Protein AF-A0A357D1C3-F1 (afdb_monomer_lite)

Secondary structure (DSSP, 8-state):
--HHHHHHHHHHHHHHHHHH-S--------------GGGBSSPPP-BTTTBS-HHHHHT--BSSS---------TT---PPPS-SSSTTSTTSHHHHHHHGGGS--SEEE-TTT--EEESSEEEEEEEEEE-EEE-TTS-EEE-EEPPTT-EEEETTTTEEEE--TT-EESEEEEEEE---B-TTSPBP-HHHHHHHHHHHHHHH---STT-SS--HHHHHHHHHHHHHEEEEEEETTTTEEEEEE----TT-HHHHHHHSPSP------

Sequence (270 aa):
MTEEEYWETALEGLEIGLRDAVRIYVCYQNQYYVANKAAFNNRMAYGLGDGLNGWSLVTANTKDKEVRATQFSAQGALFMSAWDPIGTDGFNDTYSNNIAQPLFDRESFESPVSAMQTPNRTVARMDTLKAAVELDPEGNLVGKVPIPGQAVRYDSAKKAWVPMGAGQTSMVSCTYDLVLSNYHHGVPMEMADFLYAAAFLQEWVTQDGPDDPYYDEEYASNMSSDAGIYRAYIHDVKESSITSYFDYYFPASDERMVGAFPPLLSATAS

Structure (mmCIF, N/CA/C/O backbone):
data_AF-A0A357D1C3-F1
#
_entry.id   AF-A0A357D1C3-F1
#
loop_
_atom_site.group_PDB
_atom_site.id
_atom_site.type_symbol
_atom_site.label_atom_id
_atom_site.label_alt_id
_atom_site.label_comp_id
_atom_site.label_asym_id
_atom_site.label_entity_id
_atom_site.label_seq_id
_atom_site.pdbx_PDB_ins_code
_atom_site.Cartn_x
_atom_site.Cartn_y
_atom_site.Cartn_z
_atom_site.occupancy
_atom_site.B_iso_or_equiv
_atom_site.auth_seq_id
_atom_site.auth_comp_id
_atom_site.auth_asym_id
_atom_site.auth_atom_id
_atom_site.pdbx_PDB_model_num
ATOM 1 N N . MET A 1 1 ? 1.696 12.992 20.537 1.00 82.19 1 MET A N 1
ATOM 2 C CA . MET A 1 1 ? 2.710 12.822 19.487 1.00 82.19 1 MET A CA 1
ATOM 3 C C . MET A 1 1 ? 2.522 13.882 18.416 1.00 82.19 1 MET A C 1
ATOM 5 O O . MET A 1 1 ? 1.694 13.734 17.519 1.00 82.19 1 MET A O 1
ATOM 9 N N . THR A 1 2 ? 3.239 14.987 18.567 1.00 89.94 2 THR A N 1
ATOM 10 C CA . THR A 1 2 ?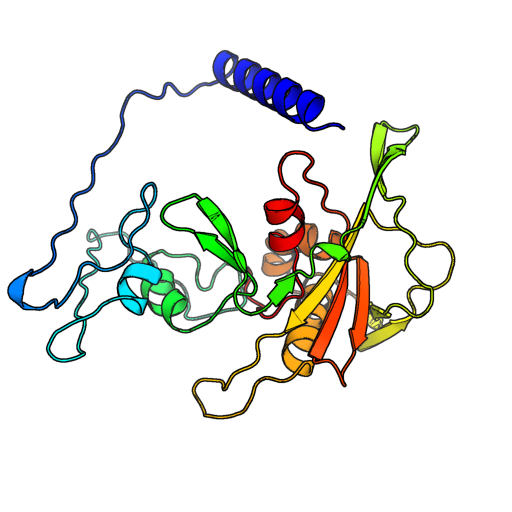 3.433 16.028 17.553 1.00 89.94 2 THR A CA 1
ATOM 11 C C . THR A 1 2 ? 4.554 15.626 16.587 1.00 89.94 2 THR A C 1
ATOM 13 O O . THR A 1 2 ? 5.222 14.611 16.789 1.00 89.94 2 THR A O 1
ATOM 16 N N . GLU A 1 3 ? 4.764 16.406 15.525 1.00 93.06 3 GLU A N 1
ATOM 17 C CA . GLU A 1 3 ? 5.905 16.213 14.620 1.00 93.06 3 GLU A CA 1
ATOM 18 C C . GLU A 1 3 ? 7.247 16.395 15.348 1.00 93.06 3 GLU A C 1
ATOM 20 O O . GLU A 1 3 ? 8.172 15.612 15.148 1.00 93.06 3 GLU A O 1
ATOM 25 N N . GLU A 1 4 ? 7.342 17.398 16.223 1.00 93.94 4 GLU A N 1
ATOM 26 C CA . GLU A 1 4 ? 8.539 17.660 17.028 1.00 93.94 4 GLU A CA 1
ATOM 27 C C . GLU A 1 4 ? 8.852 16.474 17.947 1.00 93.94 4 GLU A C 1
ATOM 29 O O . GLU A 1 4 ? 9.946 15.922 17.872 1.00 93.94 4 GLU A O 1
ATOM 34 N N . GLU A 1 5 ? 7.858 15.997 18.708 1.00 90.81 5 GLU A N 1
ATOM 35 C CA . GLU A 1 5 ? 7.995 14.815 19.573 1.00 90.81 5 GLU A CA 1
ATOM 36 C C . GLU A 1 5 ? 8.428 13.573 18.773 1.00 90.81 5 GLU A C 1
ATOM 38 O O . GLU A 1 5 ? 9.248 12.780 19.242 1.00 90.81 5 GLU A O 1
ATOM 43 N N . TYR A 1 6 ? 7.899 13.399 17.554 1.00 91.75 6 TYR A N 1
ATOM 44 C CA . TYR A 1 6 ? 8.293 12.309 16.659 1.00 91.75 6 TYR A CA 1
ATOM 45 C C . TYR A 1 6 ? 9.774 12.395 16.273 1.00 91.75 6 TYR A C 1
ATOM 47 O O . TYR A 1 6 ? 10.496 11.406 16.414 1.00 91.75 6 TYR A O 1
ATOM 55 N N . TRP A 1 7 ? 10.247 13.558 15.813 1.00 95.00 7 TRP A N 1
ATOM 56 C CA . TRP A 1 7 ? 11.642 13.716 15.397 1.00 95.00 7 TRP A CA 1
ATOM 57 C C . TRP A 1 7 ? 12.618 13.636 16.569 1.00 95.00 7 TRP A C 1
ATOM 59 O O . TRP A 1 7 ? 13.675 13.024 16.424 1.00 95.00 7 TRP A O 1
ATOM 69 N N . GLU A 1 8 ? 12.266 14.185 17.731 1.00 94.88 8 GLU A N 1
ATOM 70 C CA . GLU A 1 8 ? 13.070 14.054 18.949 1.00 94.88 8 GLU A CA 1
ATOM 71 C C . GLU A 1 8 ? 13.227 12.585 19.354 1.00 94.88 8 GLU A C 1
ATOM 73 O O . GLU A 1 8 ? 14.350 12.110 19.529 1.00 94.88 8 GLU A O 1
ATOM 78 N N . THR A 1 9 ? 12.120 11.837 19.394 1.00 92.19 9 THR A N 1
ATOM 79 C CA . THR A 1 9 ? 12.134 10.405 19.732 1.00 92.19 9 THR A CA 1
ATOM 80 C C . THR A 1 9 ? 12.920 9.593 18.697 1.00 92.19 9 THR A C 1
ATOM 82 O O . THR A 1 9 ? 13.685 8.694 19.049 1.00 92.19 9 THR A O 1
ATOM 85 N N . ALA A 1 10 ? 12.776 9.912 17.406 1.00 94.31 10 ALA A N 1
ATOM 86 C CA . ALA A 1 10 ? 13.518 9.245 16.338 1.00 94.31 10 ALA A CA 1
ATOM 87 C C . ALA A 1 10 ? 15.033 9.492 16.444 1.00 94.31 10 ALA A C 1
ATOM 89 O O . ALA A 1 10 ? 15.824 8.570 16.230 1.00 94.31 10 ALA A O 1
ATOM 90 N N . LEU A 1 11 ? 15.449 10.714 16.795 1.00 95.62 11 LEU A N 1
ATOM 91 C CA . LEU A 1 11 ? 16.857 11.059 17.000 1.00 95.62 11 LEU A CA 1
ATOM 92 C C . LEU A 1 11 ? 17.435 10.401 18.256 1.00 95.62 11 LEU A C 1
ATOM 94 O O . LEU A 1 11 ? 18.561 9.908 18.204 1.00 95.62 11 LEU A O 1
ATOM 98 N N . GLU A 1 12 ? 16.673 10.334 19.348 1.00 95.88 12 GLU A N 1
ATOM 99 C CA . GLU A 1 12 ? 17.070 9.597 20.552 1.00 95.88 12 GLU A CA 1
ATOM 100 C C . GLU A 1 12 ? 17.251 8.103 20.246 1.00 95.88 12 GLU A C 1
ATOM 102 O O . GLU A 1 12 ? 18.285 7.514 20.570 1.00 95.88 12 GLU A O 1
ATOM 107 N N . GLY A 1 13 ? 16.292 7.498 19.538 1.00 94.38 13 GLY A N 1
ATOM 108 C CA . GLY A 1 13 ? 16.385 6.109 19.092 1.00 94.38 13 GLY A CA 1
ATOM 109 C C . GLY A 1 13 ? 17.601 5.860 18.195 1.00 94.38 13 GLY A C 1
ATOM 110 O O . GLY A 1 13 ? 18.307 4.863 18.367 1.00 94.38 13 GLY A O 1
ATOM 111 N N . LEU A 1 14 ? 17.895 6.786 17.276 1.00 93.38 14 LEU A N 1
ATOM 112 C CA . LEU A 1 14 ? 19.098 6.734 16.447 1.00 93.38 14 LEU A CA 1
ATOM 113 C C . LEU A 1 14 ? 20.376 6.829 17.291 1.00 93.38 14 LEU A C 1
ATOM 115 O O . LEU A 1 14 ? 21.315 6.072 17.051 1.00 93.38 14 LEU A O 1
ATOM 119 N N . GLU A 1 15 ? 20.431 7.726 18.276 1.00 93.56 15 GLU A N 1
ATOM 120 C CA . GLU A 1 15 ? 21.584 7.864 19.168 1.00 93.56 15 GLU A CA 1
ATOM 121 C C . GLU A 1 15 ? 21.841 6.577 19.958 1.00 93.56 15 GLU A C 1
ATOM 123 O O . GLU A 1 15 ? 22.976 6.092 19.980 1.00 93.56 15 GLU A O 1
ATOM 128 N N . ILE A 1 16 ? 20.799 6.002 20.568 1.00 94.62 16 ILE A N 1
ATOM 129 C CA . ILE A 1 16 ? 20.887 4.726 21.290 1.00 94.62 16 ILE A CA 1
ATOM 130 C C . ILE A 1 16 ? 21.375 3.631 20.339 1.00 94.62 16 ILE A C 1
ATOM 132 O O . ILE A 1 16 ? 22.351 2.942 20.634 1.00 94.62 16 ILE A O 1
ATOM 136 N N . GLY A 1 17 ? 20.761 3.532 19.156 1.00 91.81 17 GLY A N 1
ATOM 137 C CA . GLY A 1 17 ? 21.139 2.563 18.134 1.00 91.81 17 GLY A CA 1
ATOM 138 C C . GLY A 1 17 ? 22.602 2.687 17.709 1.00 91.81 17 GLY A C 1
ATOM 139 O O . GLY A 1 17 ? 23.270 1.671 17.554 1.00 91.81 17 GLY A O 1
ATOM 140 N N . LEU A 1 18 ? 23.131 3.906 17.564 1.00 89.88 18 LEU A N 1
ATOM 141 C CA . LEU A 1 18 ? 24.538 4.146 17.226 1.00 89.88 18 LEU A CA 1
ATOM 142 C C . LEU A 1 18 ? 25.499 3.816 18.375 1.00 89.88 18 LEU A C 1
ATOM 144 O O . LEU A 1 18 ? 26.610 3.358 18.112 1.00 89.88 18 LEU A O 1
ATOM 148 N N . ARG A 1 19 ? 25.100 4.042 19.632 1.00 90.81 19 ARG A N 1
ATOM 149 C CA . ARG A 1 19 ? 25.915 3.712 20.816 1.00 90.81 19 ARG A CA 1
ATOM 150 C C . ARG A 1 19 ? 26.008 2.207 21.056 1.00 90.81 19 ARG A C 1
ATOM 152 O O . ARG A 1 19 ? 27.080 1.727 21.420 1.00 90.81 19 ARG A O 1
ATOM 159 N N . ASP A 1 20 ? 24.922 1.487 20.795 1.00 92.81 20 ASP A N 1
ATOM 160 C CA . ASP A 1 20 ? 24.834 0.037 20.990 1.00 92.81 20 ASP A CA 1
ATOM 161 C C . ASP A 1 20 ? 25.179 -0.761 19.719 1.00 92.81 20 ASP A C 1
ATOM 163 O O . ASP A 1 20 ? 25.253 -1.995 19.744 1.00 92.81 20 ASP A O 1
ATOM 167 N N . ALA A 1 21 ? 25.409 -0.086 18.588 1.00 88.19 21 ALA A N 1
ATOM 168 C CA . ALA A 1 21 ? 25.683 -0.740 17.318 1.00 88.19 21 ALA A CA 1
ATOM 169 C C . ALA A 1 21 ? 26.951 -1.605 17.381 1.00 88.19 21 ALA A C 1
ATOM 171 O O . ALA A 1 21 ? 28.074 -1.124 17.514 1.00 88.19 21 ALA A O 1
ATOM 172 N N . VAL A 1 22 ? 26.786 -2.900 17.104 1.00 87.62 22 VAL A N 1
ATOM 173 C CA . VAL A 1 22 ? 27.903 -3.818 16.803 1.00 87.62 22 VAL A CA 1
ATOM 174 C C . VAL A 1 22 ? 28.417 -3.669 15.360 1.00 87.62 22 VAL A C 1
ATOM 176 O O . VAL A 1 22 ? 29.277 -4.431 14.918 1.00 87.62 22 VAL A O 1
ATOM 179 N N . ARG A 1 23 ? 27.864 -2.716 14.593 1.00 81.94 23 ARG A N 1
ATOM 180 C CA . ARG A 1 23 ? 28.171 -2.445 13.180 1.00 81.94 23 ARG A CA 1
ATOM 181 C C . ARG A 1 23 ? 28.671 -1.009 13.024 1.00 81.94 23 ARG A C 1
ATOM 183 O O . ARG A 1 23 ? 28.035 -0.081 13.502 1.00 81.94 23 ARG A O 1
ATOM 190 N N . ILE A 1 24 ? 29.769 -0.829 12.293 1.00 78.38 24 ILE A N 1
ATOM 191 C CA . ILE A 1 24 ? 30.273 0.488 11.880 1.00 78.38 24 ILE A CA 1
ATOM 192 C C . ILE A 1 24 ? 30.009 0.631 10.378 1.00 78.38 24 ILE A C 1
ATOM 194 O O . ILE A 1 24 ? 30.428 -0.221 9.592 1.00 78.38 24 ILE A O 1
ATOM 198 N N . TYR A 1 25 ? 29.327 1.699 9.967 1.00 80.19 25 TYR A N 1
ATOM 199 C CA . TYR A 1 25 ? 29.094 2.007 8.554 1.00 80.19 25 TYR A CA 1
ATOM 200 C C . TYR A 1 25 ? 30.381 2.568 7.924 1.00 80.19 25 TYR A C 1
ATOM 202 O O . TYR A 1 25 ? 30.691 3.746 8.079 1.00 80.19 25 TYR A O 1
ATOM 210 N N . VAL A 1 26 ? 31.168 1.713 7.257 1.00 85.75 26 VAL A N 1
ATOM 211 C CA . VAL A 1 26 ? 32.509 2.064 6.729 1.00 85.75 26 VAL A CA 1
ATOM 212 C C . VAL A 1 26 ? 32.586 2.202 5.209 1.00 85.75 26 VAL A C 1
ATOM 214 O O . VAL A 1 26 ? 33.597 2.669 4.687 1.00 85.75 26 VAL A O 1
ATOM 217 N N . CYS A 1 27 ? 31.555 1.784 4.478 1.00 82.00 27 CYS A N 1
ATOM 218 C CA . CYS A 1 27 ? 31.544 1.838 3.023 1.00 82.00 27 CYS A CA 1
ATOM 219 C C . CYS A 1 27 ? 30.201 2.332 2.489 1.00 82.00 27 CYS A C 1
ATOM 221 O O . CYS A 1 27 ? 29.150 2.118 3.086 1.00 82.00 27 CYS A O 1
ATOM 223 N N . TYR A 1 28 ? 30.267 2.982 1.332 1.00 80.38 28 TYR A N 1
ATOM 224 C CA . TYR A 1 28 ? 29.130 3.233 0.463 1.00 80.38 28 TYR A CA 1
ATOM 225 C C . TYR A 1 28 ? 29.461 2.615 -0.897 1.00 80.38 28 TYR A C 1
ATOM 227 O O . TYR A 1 28 ? 30.628 2.578 -1.301 1.00 80.38 28 TYR A O 1
ATOM 235 N N . GLN A 1 29 ? 28.456 2.089 -1.588 1.00 76.38 29 GLN A N 1
ATOM 236 C CA . GLN A 1 29 ? 28.637 1.490 -2.904 1.00 76.38 29 GLN A CA 1
ATOM 237 C C . GLN A 1 29 ? 28.103 2.437 -3.972 1.00 76.38 29 GLN A C 1
ATOM 239 O O . GLN A 1 29 ? 26.936 2.809 -3.951 1.00 76.38 29 GLN A O 1
ATOM 244 N N . ASN A 1 30 ? 28.947 2.769 -4.949 1.00 79.00 30 ASN A N 1
ATOM 245 C CA . ASN A 1 30 ? 28.489 3.365 -6.198 1.00 79.00 30 ASN A CA 1
ATOM 246 C C . ASN A 1 30 ? 28.203 2.244 -7.197 1.00 79.00 30 ASN A C 1
ATOM 248 O O . ASN A 1 30 ? 29.089 1.446 -7.510 1.00 79.00 30 ASN A O 1
ATOM 252 N N . GLN A 1 31 ? 26.979 2.194 -7.712 1.00 76.81 31 GLN A N 1
ATOM 253 C CA . GLN A 1 31 ? 26.604 1.308 -8.809 1.00 76.81 31 GLN A CA 1
ATOM 254 C C . GLN A 1 31 ? 26.503 2.109 -10.107 1.00 76.81 31 GLN A C 1
ATOM 256 O O . GLN A 1 31 ? 25.979 3.223 -10.127 1.00 76.81 31 GLN A O 1
ATOM 261 N N . TYR A 1 32 ? 27.011 1.539 -11.199 1.00 80.94 32 TYR A N 1
ATOM 262 C CA . TYR A 1 32 ? 26.903 2.132 -12.527 1.00 80.94 32 TYR A CA 1
ATOM 263 C C . TYR A 1 32 ? 25.966 1.298 -13.385 1.00 80.94 32 TYR A C 1
ATOM 265 O O . TYR A 1 32 ? 26.174 0.099 -13.567 1.00 80.94 32 TYR A O 1
ATOM 273 N N . TYR A 1 33 ? 24.976 1.967 -13.961 1.00 83.50 33 TYR A N 1
ATOM 274 C CA . TYR A 1 33 ? 24.055 1.388 -14.925 1.00 83.50 33 TYR A CA 1
ATOM 275 C C . TYR A 1 33 ? 24.360 1.951 -16.312 1.00 83.50 33 TYR A C 1
ATOM 277 O O . TYR A 1 33 ? 24.623 3.147 -16.465 1.00 83.50 33 TYR A O 1
ATOM 285 N N . VAL A 1 34 ? 24.345 1.093 -17.332 1.00 87.31 34 VAL A N 1
ATOM 286 C CA . VAL A 1 34 ? 24.676 1.476 -18.710 1.00 87.31 34 VAL A CA 1
ATOM 287 C C . VAL A 1 34 ? 23.434 1.362 -19.583 1.00 87.31 34 VAL A C 1
ATOM 289 O O . VAL A 1 34 ? 22.774 0.329 -19.601 1.00 87.31 34 VAL A O 1
ATOM 292 N N . ALA A 1 35 ? 23.149 2.416 -20.349 1.00 88.50 35 ALA A N 1
ATOM 293 C CA . ALA A 1 35 ? 22.104 2.428 -21.366 1.00 88.50 35 ALA A CA 1
ATOM 294 C C . ALA A 1 35 ? 22.672 2.919 -22.705 1.00 88.50 35 ALA A C 1
ATOM 296 O O . ALA A 1 35 ? 23.484 3.849 -22.755 1.00 88.50 35 ALA A O 1
ATOM 297 N N . ASN A 1 36 ? 22.230 2.318 -23.812 1.00 91.38 36 ASN A N 1
ATOM 298 C CA . ASN A 1 36 ? 22.622 2.759 -25.147 1.00 91.38 36 ASN A CA 1
ATOM 299 C C . ASN A 1 36 ? 21.879 4.051 -25.514 1.00 91.38 36 ASN A C 1
ATOM 301 O O . ASN A 1 36 ? 20.742 4.002 -25.974 1.00 91.38 36 ASN A O 1
ATOM 305 N N . LYS A 1 37 ? 22.538 5.210 -25.383 1.00 90.75 37 LYS A N 1
ATOM 306 C CA . LYS A 1 37 ? 21.951 6.521 -25.724 1.00 90.75 37 LYS A CA 1
ATOM 307 C C . LYS A 1 37 ? 21.348 6.570 -27.136 1.00 90.75 37 LYS A C 1
ATOM 309 O O . LYS A 1 37 ? 20.388 7.300 -27.353 1.00 90.75 37 LYS A O 1
ATOM 314 N N . ALA A 1 38 ? 21.876 5.809 -28.099 1.00 94.38 38 ALA A N 1
ATOM 315 C CA . ALA A 1 38 ? 21.345 5.802 -29.459 1.00 94.38 38 ALA A CA 1
ATOM 316 C C . ALA A 1 38 ? 19.948 5.163 -29.564 1.00 94.38 38 ALA A C 1
ATOM 318 O O . ALA A 1 38 ? 19.236 5.487 -30.514 1.00 94.38 38 ALA A O 1
ATOM 319 N N . ALA A 1 39 ? 19.554 4.315 -28.608 1.00 93.50 39 ALA A N 1
ATOM 320 C CA . ALA A 1 39 ? 18.259 3.633 -28.577 1.00 93.50 39 ALA A CA 1
ATOM 321 C C . ALA A 1 39 ? 17.133 4.474 -27.946 1.00 93.50 39 ALA A C 1
ATOM 323 O O . ALA A 1 39 ? 15.963 4.184 -28.175 1.00 93.50 39 ALA A O 1
ATOM 324 N N . PHE A 1 40 ? 17.458 5.529 -27.192 1.00 94.75 40 PHE A N 1
ATOM 325 C CA . PHE A 1 40 ? 16.484 6.315 -26.428 1.00 94.75 40 PHE A CA 1
ATOM 326 C C . PHE A 1 40 ? 16.217 7.689 -27.050 1.00 94.75 40 PHE A C 1
ATOM 328 O O . PHE A 1 40 ? 17.117 8.321 -27.610 1.00 94.75 40 PHE A O 1
ATOM 335 N N . ASN A 1 41 ? 14.977 8.164 -26.921 1.00 95.00 41 ASN A N 1
ATOM 336 C CA . ASN A 1 41 ? 14.610 9.552 -27.211 1.00 95.00 41 ASN A CA 1
ATOM 337 C C . ASN A 1 41 ? 14.963 10.469 -26.033 1.00 95.00 41 ASN A C 1
ATOM 339 O O . ASN A 1 41 ? 15.535 11.535 -26.233 1.00 95.00 41 ASN A O 1
ATOM 343 N N . ASN A 1 42 ? 14.660 10.019 -24.810 1.00 90.94 42 ASN A N 1
ATOM 344 C CA . ASN A 1 42 ? 14.882 10.730 -23.550 1.00 90.94 42 ASN A CA 1
ATOM 345 C C . ASN A 1 42 ? 15.387 9.761 -22.469 1.00 90.94 42 ASN A C 1
ATOM 347 O O . ASN A 1 42 ? 15.312 8.543 -22.631 1.00 90.94 42 ASN A O 1
ATOM 351 N N . ARG A 1 43 ? 15.899 10.296 -21.355 1.00 87.94 43 ARG A N 1
ATOM 352 C CA . ARG A 1 43 ? 16.269 9.479 -20.190 1.00 87.94 43 ARG A CA 1
ATOM 353 C C . ARG A 1 43 ? 15.001 8.919 -19.521 1.00 87.94 43 ARG A C 1
ATOM 355 O O . ARG A 1 43 ? 14.013 9.636 -19.415 1.00 87.94 43 ARG A O 1
ATOM 362 N N . MET A 1 44 ? 15.060 7.665 -19.073 1.00 89.19 44 MET A N 1
ATOM 363 C CA . MET A 1 44 ? 14.039 7.037 -18.221 1.00 89.19 44 MET A CA 1
ATOM 364 C C . MET A 1 44 ? 14.111 7.548 -16.775 1.00 89.19 44 MET A C 1
ATOM 366 O O . MET A 1 44 ? 15.149 8.066 -16.351 1.00 89.19 44 MET A O 1
ATOM 370 N N . ALA A 1 45 ? 13.031 7.386 -16.015 1.00 88.69 45 ALA A N 1
ATOM 371 C CA . ALA A 1 45 ? 13.050 7.571 -14.569 1.00 88.69 45 ALA A CA 1
ATOM 372 C C . ALA A 1 45 ? 13.933 6.504 -13.902 1.00 88.69 45 ALA A C 1
ATOM 374 O O . ALA A 1 45 ? 14.052 5.379 -14.383 1.00 88.69 45 ALA A O 1
ATOM 375 N N . TYR A 1 46 ? 14.583 6.867 -12.808 1.00 86.75 46 TYR A N 1
ATOM 376 C CA . TYR A 1 46 ? 15.388 5.979 -11.974 1.00 86.75 46 TYR A CA 1
ATOM 377 C C . TYR A 1 46 ? 15.402 6.577 -10.577 1.00 86.75 46 TYR A C 1
ATOM 379 O O . TYR A 1 46 ? 15.264 7.801 -10.441 1.00 86.75 46 TYR A O 1
ATOM 387 N N . GLY A 1 47 ? 15.542 5.739 -9.560 1.00 84.75 47 GLY A N 1
ATOM 388 C CA . GLY A 1 47 ? 15.591 6.243 -8.208 1.00 84.75 47 GLY A CA 1
ATOM 389 C C . GLY A 1 47 ? 16.992 6.624 -7.759 1.00 84.75 47 GLY A C 1
ATOM 390 O O . GLY A 1 47 ? 18.003 6.099 -8.237 1.00 84.75 47 GLY A O 1
ATOM 391 N N . LEU A 1 48 ? 17.057 7.627 -6.884 1.00 82.25 48 LEU A N 1
ATOM 392 C CA . LEU A 1 48 ? 18.331 8.166 -6.401 1.00 82.25 48 LEU A CA 1
ATOM 393 C C . LEU A 1 48 ? 19.012 7.237 -5.387 1.00 82.25 48 LEU A C 1
ATOM 395 O O . LEU A 1 48 ? 20.238 7.264 -5.289 1.00 82.25 48 LEU A O 1
ATOM 399 N N . GLY A 1 49 ? 18.231 6.436 -4.654 1.00 78.94 49 GLY A N 1
ATOM 400 C CA . GLY A 1 49 ? 18.726 5.501 -3.637 1.00 78.94 49 GLY A CA 1
ATOM 401 C C . GLY A 1 49 ? 18.808 4.041 -4.096 1.00 78.94 49 GLY A C 1
ATOM 402 O O . GLY A 1 49 ? 19.699 3.321 -3.660 1.00 78.94 49 GLY A O 1
ATOM 403 N N . ASP A 1 50 ? 17.918 3.614 -4.992 1.00 80.25 50 ASP A N 1
ATOM 404 C CA . ASP A 1 50 ? 17.739 2.225 -5.447 1.00 80.25 50 ASP A CA 1
ATOM 405 C C . ASP A 1 50 ? 18.153 1.998 -6.918 1.00 80.25 50 ASP A C 1
ATOM 407 O O . ASP A 1 50 ? 18.332 0.860 -7.347 1.00 80.25 50 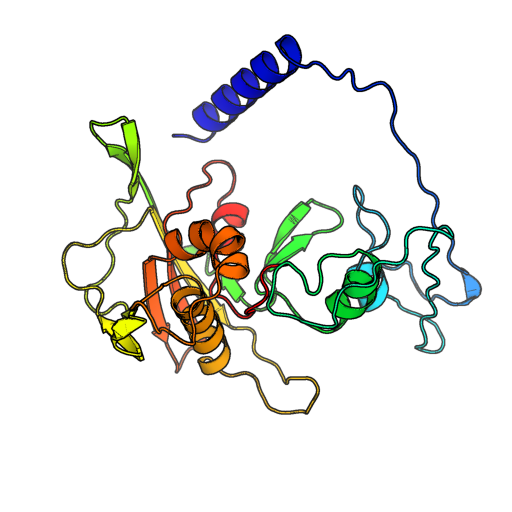ASP A O 1
ATOM 411 N N . GLY A 1 51 ? 18.395 3.061 -7.696 1.00 85.56 51 GLY A N 1
ATOM 412 C CA . GLY A 1 51 ? 18.918 2.963 -9.060 1.00 85.56 51 GLY A CA 1
ATOM 413 C C . GLY A 1 51 ? 17.853 2.621 -10.107 1.00 85.56 51 GLY A C 1
ATOM 414 O O . GLY A 1 51 ? 16.832 3.300 -10.207 1.00 85.56 51 GLY A O 1
ATOM 415 N N . LEU A 1 52 ? 18.125 1.636 -10.974 1.00 86.38 52 LEU A N 1
ATOM 416 C CA . LEU A 1 52 ? 17.131 1.183 -11.956 1.00 86.38 52 LEU A CA 1
ATOM 417 C C . LEU A 1 52 ? 16.075 0.318 -11.266 1.00 86.38 52 LEU A C 1
ATOM 419 O O . LEU A 1 52 ? 16.423 -0.678 -10.641 1.00 86.38 52 LEU A O 1
ATOM 423 N N . ASN A 1 53 ? 14.802 0.662 -11.443 1.00 83.81 53 ASN A N 1
ATOM 424 C CA . ASN A 1 53 ? 13.664 -0.035 -10.838 1.00 83.81 53 ASN A CA 1
ATOM 425 C C . ASN A 1 53 ? 12.514 -0.190 -11.854 1.00 83.81 53 ASN A C 1
ATOM 427 O O . ASN A 1 53 ? 12.683 0.111 -13.042 1.00 83.81 53 ASN A O 1
ATOM 431 N N . GLY A 1 54 ? 11.336 -0.646 -11.411 1.00 86.62 54 GLY A N 1
ATOM 432 C CA . GLY A 1 54 ? 10.162 -0.814 -12.278 1.00 86.62 54 GLY A CA 1
ATOM 433 C C . GLY A 1 54 ? 9.830 0.435 -13.109 1.00 86.62 54 GLY A C 1
ATOM 434 O O . GLY A 1 54 ? 9.549 0.330 -14.305 1.00 86.62 54 GLY A O 1
ATOM 435 N N . TRP A 1 55 ? 9.991 1.636 -12.540 1.00 88.06 55 TRP A N 1
ATOM 436 C CA . TRP A 1 55 ? 9.755 2.893 -13.257 1.00 88.06 55 TRP A CA 1
ATOM 437 C C . TRP A 1 55 ? 10.734 3.130 -14.400 1.00 88.06 55 TRP A C 1
ATOM 439 O O . TRP A 1 55 ? 10.364 3.756 -15.395 1.00 88.06 55 TRP A O 1
ATOM 449 N N . SER A 1 56 ? 11.958 2.611 -14.315 1.00 89.62 56 SER A N 1
ATOM 450 C CA . SER A 1 56 ? 12.912 2.675 -15.424 1.00 89.62 56 SER A CA 1
ATOM 451 C C . SER A 1 56 ? 12.412 1.931 -16.656 1.00 89.62 56 SER A C 1
ATOM 453 O O . SER A 1 56 ? 12.627 2.400 -17.772 1.00 89.62 56 SER A O 1
ATOM 455 N N . LEU A 1 57 ? 11.704 0.814 -16.466 1.00 90.38 57 LEU A N 1
ATOM 456 C CA . LEU A 1 57 ? 11.105 0.045 -17.557 1.00 90.38 57 LEU A CA 1
ATOM 457 C C . LEU A 1 57 ? 9.823 0.710 -18.068 1.00 90.38 57 LEU A C 1
ATOM 459 O O . LEU A 1 57 ? 9.684 0.911 -19.272 1.00 90.38 57 LEU A O 1
ATOM 463 N N . VAL A 1 58 ? 8.930 1.120 -17.162 1.00 90.25 58 VAL A N 1
ATOM 464 C CA . VAL A 1 58 ? 7.640 1.749 -17.507 1.00 90.25 58 VAL A CA 1
ATOM 465 C C . VAL A 1 58 ? 7.830 3.068 -18.263 1.00 90.25 58 VAL A C 1
ATOM 467 O O . VAL A 1 58 ? 7.112 3.360 -19.216 1.00 90.25 58 VAL A O 1
ATOM 470 N N . THR A 1 59 ? 8.822 3.871 -17.871 1.00 91.12 59 THR A N 1
ATOM 471 C CA . THR A 1 59 ? 9.091 5.185 -18.485 1.00 91.12 59 THR A CA 1
ATOM 472 C C . THR A 1 59 ? 10.120 5.133 -19.618 1.00 91.12 59 THR A C 1
ATOM 474 O O . THR A 1 59 ? 10.512 6.178 -20.151 1.00 91.12 59 THR A O 1
ATOM 477 N N . ALA A 1 60 ? 10.577 3.937 -20.008 1.00 92.56 60 ALA A N 1
ATOM 478 C CA . ALA A 1 60 ? 11.534 3.769 -21.091 1.00 92.56 60 ALA A CA 1
ATOM 479 C C . ALA A 1 60 ? 10.953 4.293 -22.414 1.00 92.56 60 ALA A C 1
ATOM 481 O O . ALA A 1 60 ? 10.029 3.730 -22.993 1.00 92.56 60 ALA A O 1
ATOM 482 N N . ASN A 1 61 ? 11.535 5.377 -22.925 1.00 93.88 61 ASN A N 1
ATOM 483 C CA . ASN A 1 61 ? 11.140 5.974 -24.196 1.00 93.88 61 ASN A CA 1
ATOM 484 C C . ASN A 1 61 ? 12.193 5.671 -25.268 1.00 93.88 61 ASN A C 1
ATOM 486 O O . ASN A 1 61 ? 13.110 6.470 -25.511 1.00 93.88 61 ASN A O 1
ATOM 490 N N . THR A 1 62 ? 12.076 4.493 -25.878 1.00 95.06 62 THR A N 1
ATOM 491 C CA . THR A 1 62 ? 12.968 4.028 -26.945 1.00 95.06 62 THR A CA 1
ATOM 492 C C . THR A 1 62 ? 12.449 4.406 -28.332 1.00 95.06 62 THR A C 1
ATOM 494 O O . THR A 1 62 ? 11.259 4.643 -28.544 1.00 95.06 62 THR A O 1
ATOM 497 N N . LYS A 1 63 ? 13.360 4.515 -29.304 1.00 95.06 63 LYS A N 1
ATOM 498 C CA . LYS A 1 63 ? 13.043 4.925 -30.685 1.00 95.06 63 LYS A CA 1
ATOM 499 C C . LYS A 1 63 ? 12.179 3.908 -31.427 1.00 95.06 63 LYS A C 1
ATOM 501 O O . LYS A 1 63 ? 11.382 4.293 -32.275 1.00 95.06 63 LYS A O 1
ATOM 506 N N . ASP A 1 64 ? 12.364 2.633 -31.116 1.00 95.19 64 ASP A N 1
ATOM 507 C CA . ASP A 1 64 ? 11.701 1.480 -31.726 1.00 95.19 64 ASP A CA 1
ATOM 508 C C . ASP A 1 64 ? 10.562 0.910 -30.866 1.00 95.19 64 ASP A C 1
ATOM 510 O O . ASP A 1 64 ? 9.888 -0.017 -31.305 1.00 95.19 64 ASP A O 1
ATOM 514 N N . LYS A 1 65 ? 10.300 1.495 -29.687 1.00 92.69 65 LYS A N 1
ATOM 515 C CA . LYS A 1 65 ? 9.320 1.017 -28.697 1.00 92.69 65 LYS A CA 1
ATOM 516 C C . LYS A 1 65 ? 9.636 -0.369 -28.122 1.00 92.69 65 LYS A C 1
ATOM 518 O O . LYS A 1 65 ? 8.755 -1.000 -27.545 1.00 92.69 65 LYS A O 1
ATOM 523 N N . GLU A 1 66 ? 10.883 -0.824 -28.231 1.00 92.62 66 GLU A N 1
ATOM 524 C CA . GLU A 1 66 ? 11.381 -1.996 -27.515 1.00 92.62 66 GLU A CA 1
ATOM 525 C C . GLU A 1 66 ? 12.379 -1.557 -26.444 1.00 92.62 66 GLU A C 1
ATOM 527 O O . GLU A 1 66 ? 13.290 -0.773 -26.711 1.00 92.62 66 GLU A O 1
ATOM 532 N N . VAL A 1 67 ? 12.243 -2.080 -25.226 1.00 90.31 67 VAL A N 1
ATOM 533 C CA . VAL A 1 67 ? 13.281 -1.981 -24.196 1.00 90.31 67 VAL A CA 1
ATOM 534 C C . VAL A 1 67 ? 13.830 -3.374 -23.928 1.00 90.31 67 VAL A C 1
ATOM 536 O O . VAL A 1 67 ? 13.086 -4.322 -23.693 1.00 90.31 67 VAL A O 1
ATOM 539 N N . ARG A 1 68 ? 15.156 -3.510 -23.992 1.00 89.50 68 ARG A N 1
ATOM 540 C CA . ARG A 1 68 ? 15.862 -4.744 -23.639 1.00 89.50 68 ARG A CA 1
ATOM 541 C C . ARG A 1 68 ? 16.729 -4.461 -22.430 1.00 89.50 68 ARG A C 1
ATOM 543 O O . ARG A 1 68 ? 17.678 -3.683 -22.521 1.00 89.50 68 ARG A O 1
ATOM 550 N N . ALA A 1 69 ? 16.378 -5.082 -21.314 1.00 87.88 69 ALA A N 1
ATOM 551 C CA . ALA A 1 69 ? 17.110 -4.989 -20.064 1.00 87.88 69 ALA A CA 1
ATOM 552 C C . ALA A 1 69 ? 17.781 -6.331 -19.766 1.00 87.88 69 ALA A C 1
ATOM 554 O O . ALA A 1 69 ? 17.198 -7.391 -19.989 1.00 87.88 69 ALA A O 1
ATOM 555 N N . THR A 1 70 ? 19.009 -6.275 -19.257 1.00 86.81 70 THR A N 1
ATOM 556 C CA . THR A 1 70 ? 19.739 -7.457 -18.800 1.00 86.81 70 THR A CA 1
ATOM 557 C C . THR A 1 70 ? 19.905 -7.357 -17.298 1.00 86.81 70 THR A C 1
ATOM 559 O O . THR A 1 70 ? 20.529 -6.416 -16.809 1.00 86.81 70 THR A O 1
ATOM 562 N N . GLN A 1 71 ? 19.394 -8.348 -16.577 1.00 80.75 71 GLN A N 1
ATOM 563 C CA . GLN A 1 71 ? 19.647 -8.497 -15.153 1.00 80.75 71 GLN A CA 1
ATOM 564 C C . GLN A 1 71 ? 20.794 -9.487 -14.954 1.00 80.75 71 GLN A C 1
ATOM 566 O O . GLN A 1 71 ? 20.723 -10.635 -15.390 1.00 80.75 71 GLN A O 1
ATOM 571 N N . PHE A 1 72 ? 21.879 -9.030 -14.331 1.00 77.38 72 PHE A N 1
ATOM 572 C CA . PHE A 1 72 ? 23.009 -9.894 -14.009 1.00 77.38 72 PHE A CA 1
ATOM 573 C C . PHE A 1 72 ? 22.754 -10.630 -12.689 1.00 77.38 72 PHE A C 1
ATOM 575 O O . PHE A 1 72 ? 22.420 -10.013 -11.679 1.00 77.38 72 PHE A O 1
ATOM 582 N N . SER A 1 73 ? 22.953 -11.946 -12.699 1.00 71.19 73 SER A N 1
ATOM 583 C CA . SER A 1 73 ? 22.954 -12.796 -11.509 1.00 71.19 73 SER A CA 1
ATOM 584 C C . SER A 1 73 ? 24.309 -13.492 -11.401 1.00 71.19 73 SER A C 1
ATOM 586 O O . SER A 1 73 ? 24.789 -14.069 -12.379 1.00 71.19 73 SER A O 1
ATOM 588 N N . ALA A 1 74 ? 24.949 -13.419 -10.231 1.00 65.81 74 ALA A N 1
ATOM 589 C CA . ALA A 1 74 ? 26.190 -14.145 -9.985 1.00 65.81 74 ALA A CA 1
ATOM 590 C C . ALA A 1 74 ? 25.890 -15.651 -9.874 1.00 65.81 74 ALA A C 1
ATOM 592 O O . ALA A 1 74 ? 25.004 -16.064 -9.126 1.00 65.81 74 ALA A O 1
ATOM 593 N N . GLN A 1 75 ? 26.621 -16.483 -10.623 1.00 59.19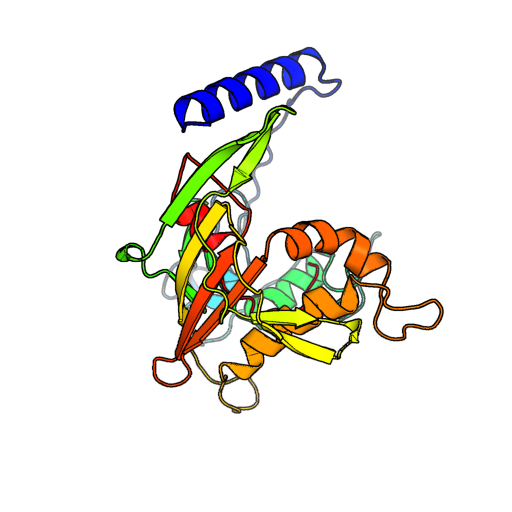 75 GLN A N 1
ATOM 594 C CA . GLN A 1 75 ? 26.458 -17.941 -10.587 1.00 59.19 75 GLN A CA 1
ATOM 595 C C . GLN A 1 75 ? 26.643 -18.483 -9.159 1.00 59.19 75 GLN A C 1
ATOM 597 O O . GLN A 1 75 ? 27.696 -18.280 -8.559 1.00 59.19 75 GLN A O 1
ATOM 602 N N . GLY A 1 76 ? 25.639 -19.208 -8.646 1.00 59.59 76 GLY A N 1
ATOM 603 C CA . GLY A 1 76 ? 25.724 -19.949 -7.378 1.00 59.59 76 GLY A CA 1
ATOM 604 C C . GLY A 1 76 ? 24.543 -19.793 -6.411 1.00 59.59 76 GLY A C 1
ATOM 605 O O . GLY A 1 76 ? 24.483 -20.548 -5.448 1.00 59.59 76 GLY A O 1
ATOM 606 N N . ALA A 1 77 ? 23.607 -18.869 -6.659 1.00 53.34 77 ALA A N 1
ATOM 607 C CA . ALA A 1 77 ? 22.500 -18.557 -5.740 1.00 53.34 77 ALA A CA 1
ATOM 608 C C . ALA A 1 77 ? 21.155 -18.320 -6.462 1.00 53.34 77 ALA A C 1
ATOM 610 O O . ALA A 1 77 ? 20.425 -17.385 -6.148 1.00 53.34 77 ALA A O 1
ATOM 611 N N . LEU A 1 78 ? 20.838 -19.138 -7.473 1.00 59.69 78 LEU A N 1
ATOM 612 C CA . LEU A 1 78 ? 19.542 -19.080 -8.157 1.00 59.69 78 LEU A CA 1
ATOM 613 C C . LEU A 1 78 ? 18.461 -19.709 -7.275 1.00 59.69 78 LEU A C 1
ATOM 615 O O . LEU A 1 78 ? 18.136 -20.884 -7.423 1.00 59.69 78 LEU A O 1
ATOM 619 N N . PHE A 1 79 ? 17.895 -18.909 -6.384 1.00 62.59 79 PHE A N 1
ATOM 620 C CA . PHE A 1 79 ? 16.539 -19.127 -5.907 1.00 62.59 79 PHE A CA 1
ATOM 621 C C . PHE A 1 79 ? 15.687 -18.068 -6.601 1.00 62.59 79 PHE A C 1
ATOM 623 O O . PHE A 1 79 ? 15.553 -16.949 -6.120 1.00 62.59 79 PHE A O 1
ATOM 630 N N . MET A 1 80 ? 15.231 -18.388 -7.816 1.00 71.88 80 MET A N 1
ATOM 631 C CA . MET A 1 80 ? 14.060 -17.700 -8.345 1.00 71.88 80 MET A CA 1
ATOM 632 C C . MET A 1 80 ? 12.888 -18.286 -7.587 1.00 71.88 80 MET A C 1
ATOM 634 O O . MET A 1 80 ? 12.693 -19.505 -7.593 1.00 71.88 80 MET A O 1
ATOM 638 N N . SER A 1 81 ? 12.184 -17.421 -6.888 1.00 78.12 81 SER A N 1
ATOM 639 C CA . SER A 1 81 ? 11.030 -17.803 -6.105 1.00 78.12 81 SER A CA 1
ATOM 640 C C . SER A 1 81 ? 9.929 -18.324 -7.027 1.00 78.12 81 SER A C 1
ATOM 642 O O . SER A 1 81 ? 9.991 -18.184 -8.258 1.00 78.12 81 SER A O 1
ATOM 644 N N . ALA A 1 82 ? 8.919 -18.967 -6.446 1.00 83.19 82 ALA A N 1
ATOM 645 C CA . ALA A 1 82 ? 7.761 -19.367 -7.226 1.00 83.19 82 ALA A CA 1
ATOM 646 C C . ALA A 1 82 ? 7.117 -18.128 -7.872 1.00 83.19 82 ALA A C 1
ATOM 648 O O . ALA A 1 82 ? 7.137 -17.031 -7.313 1.00 83.19 82 ALA A O 1
ATOM 649 N N . TRP A 1 83 ? 6.537 -18.299 -9.064 1.00 85.06 83 TRP A N 1
ATOM 650 C CA . TRP A 1 83 ? 5.729 -17.247 -9.679 1.00 85.06 83 TRP A CA 1
ATOM 651 C C . TRP A 1 83 ? 4.372 -17.172 -8.968 1.00 85.06 83 TRP A C 1
ATOM 653 O O . TRP A 1 83 ? 3.364 -17.662 -9.478 1.00 85.06 83 TRP A O 1
ATOM 663 N N . ASP A 1 84 ? 4.388 -16.614 -7.762 1.00 86.38 84 ASP A N 1
ATOM 664 C CA . ASP A 1 84 ? 3.252 -16.492 -6.857 1.00 86.38 84 ASP A CA 1
ATOM 665 C C . ASP A 1 84 ? 3.118 -15.026 -6.395 1.00 86.38 84 ASP A C 1
ATOM 667 O O . ASP A 1 84 ? 4.033 -14.498 -5.761 1.00 86.38 84 ASP A O 1
ATOM 671 N N . PRO A 1 85 ? 2.016 -14.341 -6.746 1.00 82.50 85 PRO A N 1
ATOM 672 C CA . PRO A 1 85 ? 1.767 -12.956 -6.366 1.00 82.50 85 PRO A CA 1
ATOM 673 C C . PRO A 1 85 ? 1.092 -12.800 -4.992 1.00 82.50 85 PRO A C 1
ATOM 675 O O . PRO A 1 85 ? 0.653 -11.697 -4.685 1.00 82.50 85 PRO A O 1
ATOM 678 N N . ILE A 1 86 ? 0.900 -13.872 -4.215 1.00 86.00 86 ILE A N 1
ATOM 679 C CA . ILE A 1 86 ? 0.189 -13.831 -2.928 1.00 86.00 86 ILE A CA 1
ATOM 680 C C . ILE A 1 86 ? 1.156 -13.965 -1.751 1.00 86.00 86 ILE A C 1
ATOM 682 O O . ILE A 1 86 ? 1.219 -13.064 -0.915 1.00 86.00 86 ILE A O 1
ATOM 686 N N . GLY A 1 87 ? 1.880 -15.084 -1.668 1.00 73.94 87 GLY A N 1
ATOM 687 C CA . GLY A 1 87 ? 2.654 -15.456 -0.482 1.00 73.94 87 GLY A CA 1
ATOM 688 C C . GLY A 1 87 ? 3.989 -14.723 -0.328 1.00 73.94 87 GLY A C 1
ATOM 689 O O . GLY A 1 87 ? 4.573 -14.225 -1.293 1.00 73.94 87 GLY A O 1
ATOM 690 N N . THR A 1 88 ? 4.524 -14.732 0.895 1.00 74.56 88 THR A N 1
ATOM 691 C CA . THR A 1 88 ? 5.858 -14.192 1.229 1.00 74.56 88 THR A CA 1
ATOM 692 C C . THR A 1 88 ? 7.003 -14.957 0.570 1.00 74.56 88 THR A C 1
ATOM 694 O O . THR A 1 88 ? 8.102 -14.427 0.435 1.00 74.56 88 THR A O 1
ATOM 697 N N . ASP A 1 89 ? 6.744 -16.189 0.137 1.00 72.00 89 ASP A N 1
ATOM 698 C CA . ASP A 1 89 ? 7.683 -17.061 -0.575 1.00 72.00 89 ASP A CA 1
ATOM 699 C C . ASP A 1 89 ? 7.547 -16.961 -2.109 1.00 72.00 89 ASP A C 1
ATOM 701 O O . ASP A 1 89 ? 8.265 -17.630 -2.861 1.00 72.00 89 ASP A O 1
ATOM 705 N N . GLY A 1 90 ? 6.622 -16.113 -2.574 1.00 77.31 90 GLY A N 1
ATOM 706 C CA . GLY A 1 90 ? 6.350 -15.801 -3.971 1.00 77.31 90 GLY A CA 1
ATOM 707 C C . GLY A 1 90 ? 7.297 -14.743 -4.524 1.00 77.31 90 GLY A C 1
ATOM 708 O O . GLY A 1 90 ? 8.493 -14.972 -4.594 1.00 77.31 90 GLY A O 1
ATOM 709 N N . PHE A 1 91 ? 6.821 -13.565 -4.930 1.00 81.38 91 PHE A N 1
ATOM 710 C CA . PHE A 1 91 ? 7.671 -12.474 -5.449 1.00 81.38 91 PHE A CA 1
ATOM 711 C C . PHE A 1 91 ? 8.611 -11.838 -4.395 1.00 81.38 91 PHE A C 1
ATOM 713 O O . PHE A 1 91 ? 8.596 -10.633 -4.173 1.00 81.38 91 PHE A O 1
ATOM 720 N N . ASN A 1 92 ? 9.493 -12.622 -3.773 1.00 78.62 92 ASN A N 1
ATOM 721 C CA . ASN A 1 92 ? 10.402 -12.194 -2.707 1.00 78.62 92 ASN A CA 1
ATOM 722 C C . ASN A 1 92 ? 11.854 -11.998 -3.187 1.00 78.62 92 ASN A C 1
ATOM 724 O O . ASN A 1 92 ? 12.679 -11.380 -2.517 1.00 78.62 92 ASN A O 1
ATOM 728 N N . ASP A 1 93 ? 12.198 -12.474 -4.387 1.00 80.62 93 ASP A N 1
ATOM 729 C CA . ASP A 1 93 ? 13.523 -12.255 -4.974 1.00 80.62 93 ASP A CA 1
ATOM 730 C C . ASP A 1 93 ? 13.542 -11.087 -5.979 1.00 80.62 93 ASP A C 1
ATOM 732 O O . ASP A 1 93 ? 12.557 -10.776 -6.657 1.00 80.62 93 ASP A O 1
ATOM 736 N N . THR A 1 94 ? 14.697 -10.425 -6.108 1.00 80.19 94 THR A N 1
ATOM 737 C CA . THR A 1 94 ? 14.883 -9.275 -7.011 1.00 80.19 94 THR A CA 1
ATOM 738 C C . THR A 1 94 ? 14.719 -9.638 -8.494 1.00 80.19 94 THR A C 1
ATOM 740 O O . THR A 1 94 ? 14.492 -8.753 -9.319 1.00 80.19 94 THR A O 1
ATOM 743 N N . TYR A 1 95 ? 14.861 -10.906 -8.887 1.00 81.81 95 TYR A N 1
ATOM 744 C CA . TYR A 1 95 ? 14.725 -11.326 -10.285 1.00 81.81 95 TYR A CA 1
ATOM 745 C C . TYR A 1 95 ? 13.255 -11.417 -10.685 1.00 81.81 95 TYR A C 1
ATOM 747 O O . TYR A 1 95 ? 12.860 -10.827 -11.690 1.00 81.81 95 TYR A O 1
ATOM 755 N N . SER A 1 96 ? 12.437 -12.064 -9.859 1.00 82.75 96 SER A N 1
ATOM 756 C CA . SER A 1 96 ? 10.988 -12.134 -10.046 1.00 82.75 96 SER A CA 1
ATOM 757 C C . SER A 1 96 ? 10.354 -10.743 -9.955 1.00 82.75 96 SER A C 1
ATOM 759 O O . SER A 1 96 ? 9.602 -10.354 -10.849 1.00 82.75 96 SER A O 1
ATOM 761 N N . ASN A 1 97 ? 10.745 -9.932 -8.964 1.00 83.00 97 ASN A N 1
ATOM 762 C CA . ASN A 1 97 ? 10.218 -8.574 -8.789 1.00 83.00 97 ASN A CA 1
ATOM 763 C C . ASN A 1 97 ? 10.505 -7.636 -9.967 1.00 83.00 97 ASN A C 1
ATOM 765 O O . ASN A 1 97 ? 9.629 -6.875 -10.371 1.00 83.00 97 ASN A O 1
ATOM 769 N N . ASN A 1 98 ? 11.695 -7.710 -10.571 1.00 84.06 98 ASN A N 1
ATOM 770 C CA . ASN A 1 98 ? 12.024 -6.877 -11.732 1.00 84.06 98 ASN A CA 1
ATOM 771 C C . ASN A 1 98 ? 11.175 -7.201 -12.971 1.00 84.06 98 ASN A C 1
ATOM 773 O O . ASN A 1 98 ? 11.054 -6.360 -13.863 1.00 84.06 98 ASN A O 1
ATOM 777 N N . ILE A 1 99 ? 10.587 -8.400 -13.030 1.00 86.50 99 ILE A N 1
ATOM 778 C CA . ILE A 1 99 ? 9.623 -8.782 -14.065 1.00 86.50 99 ILE A CA 1
ATOM 779 C C . ILE A 1 99 ? 8.204 -8.410 -13.627 1.00 86.50 99 ILE A C 1
ATOM 781 O O . ILE A 1 99 ? 7.461 -7.870 -14.436 1.00 86.50 99 ILE A O 1
ATOM 785 N N . ALA A 1 100 ? 7.829 -8.687 -12.376 1.00 86.81 100 ALA A N 1
ATOM 786 C CA . ALA A 1 100 ? 6.465 -8.530 -11.878 1.00 86.81 100 ALA A CA 1
ATOM 787 C C . ALA A 1 100 ? 6.046 -7.066 -11.670 1.00 86.81 100 ALA A C 1
ATOM 789 O O . ALA A 1 100 ? 4.966 -6.686 -12.106 1.00 86.81 100 ALA A O 1
ATOM 790 N N . GLN A 1 101 ? 6.892 -6.228 -11.060 1.00 86.00 101 GLN A N 1
ATOM 791 C CA . GLN A 1 101 ? 6.562 -4.833 -10.731 1.00 86.00 101 GLN A CA 1
ATOM 792 C C . GLN A 1 101 ? 6.027 -3.988 -11.902 1.00 86.00 101 GLN A C 1
ATOM 794 O O . GLN A 1 101 ? 5.054 -3.272 -11.693 1.00 86.00 101 GLN A O 1
ATOM 799 N N . PRO A 1 102 ? 6.579 -4.039 -13.133 1.00 88.44 102 PRO A N 1
ATOM 800 C CA . PRO A 1 102 ? 6.016 -3.278 -14.253 1.00 88.44 102 PRO A CA 1
ATOM 801 C C . PRO A 1 102 ? 4.695 -3.849 -14.805 1.00 88.44 102 PRO A C 1
ATOM 803 O O . PRO A 1 102 ? 4.141 -3.271 -15.738 1.00 88.44 102 PRO A O 1
ATOM 806 N N . LEU A 1 103 ? 4.209 -4.987 -14.293 1.00 89.25 103 LEU A N 1
ATOM 807 C CA . LEU A 1 103 ? 2.995 -5.669 -14.760 1.00 89.25 103 LEU A CA 1
ATOM 808 C C . LEU A 1 103 ? 1.763 -5.373 -13.900 1.00 89.25 103 LEU A C 1
ATOM 810 O O . LEU A 1 103 ? 0.697 -5.925 -14.164 1.00 89.25 103 LEU A O 1
ATOM 814 N N . PHE A 1 104 ? 1.877 -4.545 -12.869 1.00 88.31 104 PHE A N 1
ATOM 815 C CA . PHE A 1 104 ? 0.724 -4.135 -12.083 1.00 88.31 104 PHE A CA 1
ATOM 816 C C . PHE A 1 104 ? 0.902 -2.715 -11.569 1.00 88.31 104 PHE A C 1
ATOM 818 O O . PHE A 1 104 ? 2.007 -2.183 -11.503 1.00 88.31 104 PHE A O 1
ATOM 825 N N . ASP A 1 105 ? -0.216 -2.113 -11.190 1.00 89.75 105 ASP A N 1
ATOM 826 C CA . ASP A 1 105 ? -0.225 -0.824 -10.525 1.00 89.75 105 ASP A CA 1
ATOM 827 C C . ASP A 1 105 ? -0.508 -0.996 -9.040 1.00 89.75 105 ASP A C 1
ATOM 829 O O . ASP A 1 105 ? -1.368 -1.785 -8.652 1.00 89.75 105 ASP A O 1
ATOM 833 N N . ARG A 1 106 ? 0.183 -0.201 -8.225 1.00 89.75 106 ARG A N 1
ATOM 834 C CA . ARG A 1 106 ? -0.117 -0.037 -6.800 1.00 89.75 106 ARG A CA 1
ATOM 835 C C . ARG A 1 106 ? -1.163 1.055 -6.569 1.00 89.75 106 ARG A C 1
ATOM 837 O O . ARG A 1 106 ? -1.402 1.910 -7.424 1.00 89.75 106 ARG A O 1
ATOM 844 N N . GLU A 1 107 ? -1.749 1.051 -5.384 1.00 93.62 107 GLU A N 1
ATOM 845 C CA . GLU A 1 107 ? -2.652 2.071 -4.845 1.00 93.62 107 GLU A CA 1
ATOM 846 C C . GLU A 1 107 ? -1.945 3.435 -4.794 1.00 93.62 107 GLU A C 1
ATOM 848 O O . GLU A 1 107 ? -2.443 4.456 -5.284 1.00 93.62 107 GLU A O 1
ATOM 853 N N . SER A 1 108 ? -0.721 3.40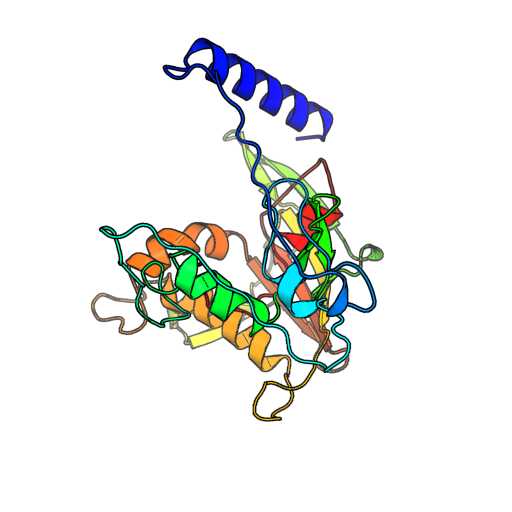9 -4.276 1.00 92.25 108 SER A N 1
ATOM 854 C CA . SER A 1 108 ? 0.215 4.517 -4.126 1.00 92.25 108 SER A CA 1
ATOM 855 C C . SER A 1 108 ? 1.653 3.996 -4.277 1.00 92.25 108 SER A C 1
ATOM 857 O O . SER A 1 108 ? 1.904 2.790 -4.294 1.00 92.25 108 SER A O 1
ATOM 859 N N . PHE A 1 109 ? 2.620 4.896 -4.437 1.00 88.31 109 PHE A N 1
ATOM 860 C CA . PHE A 1 109 ? 4.038 4.540 -4.507 1.00 88.31 109 PHE A CA 1
ATOM 861 C C . PHE A 1 109 ? 4.921 5.691 -4.028 1.00 88.31 109 PHE A C 1
ATOM 863 O O . PHE A 1 109 ? 4.498 6.844 -4.021 1.00 88.31 109 PHE A O 1
ATOM 870 N N . GLU A 1 110 ? 6.173 5.405 -3.685 1.00 86.75 110 GLU A N 1
ATOM 871 C CA . GLU A 1 110 ? 7.160 6.445 -3.397 1.00 86.75 110 GLU A CA 1
ATOM 872 C C . GLU A 1 110 ? 7.818 6.933 -4.693 1.00 86.75 110 GLU A C 1
ATOM 874 O O . GLU A 1 110 ? 8.311 6.148 -5.508 1.00 86.75 110 GLU A O 1
ATOM 879 N N . SER A 1 111 ? 7.841 8.251 -4.893 1.00 86.38 111 SER A N 1
ATOM 880 C CA . SER A 1 111 ? 8.513 8.867 -6.037 1.00 86.38 111 SER A CA 1
ATOM 881 C C . SER A 1 111 ? 9.990 8.454 -6.068 1.00 86.38 111 SER A C 1
ATOM 883 O O . SER A 1 111 ? 10.706 8.726 -5.101 1.00 86.38 111 SER A O 1
ATOM 885 N N . PRO A 1 112 ? 10.505 7.904 -7.185 1.00 81.44 112 PRO A N 1
ATOM 886 C CA . PRO A 1 112 ? 11.899 7.460 -7.260 1.00 81.44 112 PRO A CA 1
ATOM 887 C C . PRO A 1 112 ? 12.900 8.614 -7.049 1.00 81.44 112 PRO A C 1
ATOM 889 O O . PRO A 1 112 ? 14.042 8.406 -6.643 1.00 81.44 112 PRO A O 1
ATOM 892 N N . VAL A 1 113 ? 12.484 9.859 -7.298 1.00 80.94 113 VAL A N 1
ATOM 893 C CA . VAL A 1 113 ? 13.366 11.030 -7.195 1.00 80.94 113 VAL A CA 1
ATOM 894 C C . VAL A 1 113 ? 13.276 11.706 -5.830 1.00 80.94 113 VAL A C 1
ATOM 896 O O . VAL A 1 113 ? 14.299 12.131 -5.301 1.00 80.94 113 VAL A O 1
ATOM 899 N N . SER A 1 114 ? 12.072 11.849 -5.274 1.00 84.50 114 SER A N 1
ATOM 900 C CA . SER A 1 114 ? 11.849 12.636 -4.052 1.00 84.50 114 SER A CA 1
ATOM 901 C C . SER A 1 114 ? 11.544 11.800 -2.814 1.00 84.50 114 SER A C 1
ATOM 903 O O . SER A 1 114 ? 11.473 12.374 -1.732 1.00 84.50 114 SER A O 1
ATOM 905 N N . ALA A 1 115 ? 11.326 10.489 -2.962 1.00 82.00 115 ALA A N 1
ATOM 906 C CA . ALA A 1 115 ? 10.799 9.601 -1.921 1.00 82.00 115 ALA A CA 1
ATOM 907 C C . ALA A 1 115 ? 9.463 10.077 -1.310 1.00 82.00 115 ALA A C 1
ATOM 909 O O . ALA A 1 115 ? 9.050 9.621 -0.249 1.00 82.00 115 ALA A O 1
ATOM 910 N N . MET A 1 116 ? 8.771 11.012 -1.970 1.00 85.81 116 MET A N 1
ATOM 911 C CA . MET A 1 116 ? 7.456 11.469 -1.533 1.00 85.81 116 MET A CA 1
ATOM 912 C C . MET A 1 116 ? 6.395 10.461 -1.954 1.00 85.81 116 MET A C 1
ATOM 914 O O . MET A 1 116 ? 6.399 9.994 -3.100 1.00 85.81 116 MET A O 1
ATOM 918 N N . GLN A 1 117 ? 5.455 10.197 -1.052 1.00 89.00 117 GLN A N 1
ATOM 919 C CA . GLN A 1 117 ? 4.296 9.369 -1.344 1.00 89.00 117 GLN A CA 1
ATOM 920 C C . GLN A 1 117 ? 3.485 9.997 -2.482 1.00 89.00 117 GLN A C 1
ATOM 922 O O . GLN A 1 117 ? 3.106 11.167 -2.433 1.00 89.00 117 GLN A O 1
ATOM 927 N N . THR A 1 118 ? 3.271 9.224 -3.539 1.00 90.38 118 THR A N 1
ATOM 928 C CA . THR A 1 118 ? 2.638 9.639 -4.789 1.00 90.38 118 THR A CA 1
ATOM 929 C C . THR A 1 118 ? 1.412 8.759 -5.031 1.00 90.38 118 THR A C 1
ATOM 931 O O . THR A 1 118 ? 1.524 7.530 -4.997 1.00 90.38 118 THR A O 1
ATOM 934 N N . PRO A 1 119 ? 0.225 9.346 -5.254 1.00 92.94 119 PRO A N 1
ATOM 935 C CA . PRO A 1 119 ? -0.974 8.566 -5.526 1.00 92.94 119 PRO A CA 1
ATOM 936 C C . PRO A 1 119 ? -0.897 7.903 -6.910 1.00 92.94 119 PRO A C 1
ATOM 938 O O . PRO A 1 119 ? -0.324 8.469 -7.844 1.00 92.94 119 PRO A O 1
ATOM 941 N N . ASN A 1 120 ? -1.500 6.720 -7.048 1.00 93.81 120 ASN A N 1
ATOM 942 C CA . ASN A 1 120 ? -1.655 6.036 -8.332 1.00 93.81 120 ASN A CA 1
ATOM 943 C C . ASN A 1 120 ? -3.107 5.579 -8.533 1.00 93.81 120 ASN A C 1
ATOM 945 O O . ASN A 1 120 ? -3.920 6.349 -9.045 1.00 93.81 120 ASN A O 1
ATOM 949 N N . ARG A 1 121 ? -3.466 4.362 -8.100 1.00 96.44 121 ARG A N 1
ATOM 950 C CA . ARG A 1 121 ? -4.834 3.830 -8.243 1.00 96.44 121 ARG A CA 1
ATOM 951 C C . ARG A 1 121 ? -5.819 4.348 -7.199 1.00 96.44 121 ARG A C 1
ATOM 953 O O . ARG A 1 121 ? -7.025 4.263 -7.419 1.00 96.44 121 ARG A O 1
ATOM 960 N N . THR A 1 122 ? -5.317 4.958 -6.131 1.00 96.94 122 THR A N 1
ATOM 961 C CA . THR A 1 122 ? -6.115 5.643 -5.111 1.00 96.94 122 THR A CA 1
ATOM 962 C C . THR A 1 122 ? -5.583 7.050 -4.875 1.00 96.94 122 THR A C 1
ATOM 964 O O . THR A 1 122 ? -4.411 7.227 -4.533 1.00 96.94 122 THR A O 1
ATOM 967 N N . VAL A 1 123 ? -6.441 8.055 -5.022 1.00 97.69 123 VAL A N 1
ATOM 968 C CA . VAL A 1 123 ? -6.077 9.467 -4.854 1.00 97.69 123 VAL A CA 1
ATOM 969 C C . VAL A 1 123 ? -6.801 10.024 -3.635 1.00 97.69 123 VAL A C 1
ATOM 971 O O . VAL A 1 123 ? -8.024 10.112 -3.626 1.00 97.69 123 VAL A O 1
ATOM 974 N N . ALA A 1 124 ? -6.055 10.399 -2.597 1.00 97.88 124 ALA A N 1
ATOM 975 C CA . ALA A 1 124 ? -6.627 10.980 -1.386 1.00 97.88 124 ALA A CA 1
ATOM 976 C C . ALA A 1 124 ? -7.223 12.375 -1.647 1.00 97.88 124 ALA A C 1
ATOM 978 O O . ALA A 1 124 ? -6.565 13.259 -2.200 1.00 97.88 124 ALA A O 1
ATOM 979 N N . ARG A 1 125 ? -8.450 12.599 -1.172 1.00 97.94 125 ARG A N 1
ATOM 980 C CA . ARG A 1 125 ? -9.084 13.916 -1.075 1.00 97.94 125 ARG A CA 1
ATOM 981 C C . ARG A 1 125 ? -8.627 14.579 0.220 1.00 97.94 125 ARG A C 1
ATOM 983 O O . ARG A 1 125 ? -9.238 14.390 1.274 1.00 97.94 125 ARG A O 1
ATOM 990 N N . MET A 1 126 ? -7.516 15.312 0.154 1.00 97.06 126 MET A N 1
ATOM 991 C CA . MET A 1 126 ? -6.844 15.871 1.339 1.00 97.06 126 MET A CA 1
ATOM 992 C C . MET A 1 126 ? -7.732 16.799 2.179 1.00 97.06 126 MET A C 1
ATOM 994 O O . MET A 1 126 ? -7.561 16.883 3.388 1.00 97.06 126 MET A O 1
ATOM 998 N N . ASP A 1 127 ? -8.728 17.449 1.578 1.00 98.06 127 ASP A N 1
ATOM 999 C CA . ASP A 1 127 ? -9.725 18.267 2.279 1.00 98.06 127 ASP A CA 1
ATOM 1000 C C . ASP A 1 127 ? -10.679 17.449 3.173 1.00 98.06 127 ASP A C 1
ATOM 1002 O O . ASP A 1 127 ? -11.354 18.005 4.041 1.00 98.06 127 ASP A O 1
ATOM 1006 N N . THR A 1 128 ? -10.723 16.126 2.992 1.00 98.50 128 THR A N 1
ATOM 1007 C CA . THR A 1 128 ? -11.504 15.190 3.815 1.00 98.50 128 THR A CA 1
ATOM 1008 C C . THR A 1 128 ? -10.686 14.499 4.905 1.00 98.50 128 THR A C 1
ATOM 1010 O O . THR A 1 128 ? -11.268 13.775 5.720 1.00 98.50 128 THR A O 1
ATOM 1013 N N . LEU A 1 129 ? -9.365 14.717 4.936 1.00 98.44 129 LEU A N 1
ATOM 1014 C CA . LEU A 1 129 ? -8.473 14.130 5.928 1.00 98.44 129 LEU A CA 1
ATOM 1015 C C . LEU A 1 129 ? -8.867 14.583 7.336 1.00 98.44 129 LEU A C 1
ATOM 1017 O O . LEU A 1 129 ? -9.037 15.768 7.624 1.00 98.44 129 LEU A O 1
ATOM 1021 N N . LYS A 1 130 ? -8.984 13.610 8.234 1.00 98.38 130 LYS A N 1
ATOM 1022 C CA . LYS A 1 130 ? -9.105 13.825 9.672 1.00 98.38 130 LYS A CA 1
ATOM 1023 C C . LYS A 1 130 ? -8.110 12.922 10.366 1.00 98.38 130 LYS A C 1
ATOM 1025 O O . LYS A 1 130 ? -8.124 11.721 10.121 1.00 98.38 130 LYS A O 1
ATOM 1030 N N . ALA A 1 131 ? -7.324 13.488 11.267 1.00 97.69 131 ALA A N 1
ATOM 1031 C CA . ALA A 1 131 ? -6.464 12.747 12.172 1.00 97.69 131 ALA A CA 1
ATOM 1032 C C . ALA A 1 131 ? -6.690 13.268 13.591 1.00 97.69 131 ALA A C 1
ATOM 1034 O O . ALA A 1 131 ? -6.742 14.479 13.817 1.00 97.69 131 ALA A O 1
ATOM 1035 N N . ALA A 1 132 ? -6.880 12.362 14.541 1.00 96.69 132 ALA A N 1
ATOM 1036 C CA . ALA A 1 132 ? -7.027 12.709 15.945 1.00 96.69 132 ALA A CA 1
ATOM 1037 C C . ALA A 1 132 ? -6.559 11.533 16.797 1.00 96.69 132 ALA A C 1
ATOM 1039 O O . ALA A 1 132 ? -7.139 10.449 16.728 1.00 96.69 132 ALA A O 1
ATOM 1040 N N . VAL A 1 133 ? -5.529 11.766 17.606 1.00 96.31 133 VAL A N 1
ATOM 1041 C CA . VAL A 1 133 ? -4.915 10.753 18.465 1.00 96.31 133 VAL A CA 1
ATOM 1042 C C . VAL A 1 133 ? -4.687 11.291 19.872 1.00 96.31 133 VAL A C 1
ATOM 1044 O O . VAL A 1 133 ? -4.499 12.493 20.064 1.00 96.31 133 VAL A O 1
ATOM 1047 N N . GLU A 1 134 ? -4.671 10.400 20.853 1.00 94.38 134 GLU A N 1
ATOM 1048 C CA . GLU A 1 134 ? -4.217 10.678 22.215 1.00 94.38 134 GLU A CA 1
ATOM 1049 C C . GLU A 1 134 ? -3.457 9.475 22.775 1.00 94.38 134 GLU A C 1
ATOM 1051 O O . GLU A 1 134 ? -3.473 8.402 22.178 1.00 94.38 134 GLU A O 1
ATOM 1056 N N . LEU A 1 135 ? -2.797 9.658 23.916 1.00 93.00 135 LEU A N 1
ATOM 1057 C CA . LEU A 1 135 ? -2.283 8.537 24.693 1.00 93.00 135 LEU A CA 1
ATOM 1058 C C . LEU A 1 135 ? -3.370 8.076 25.665 1.00 93.00 135 LEU A C 1
ATOM 1060 O O . LEU A 1 135 ? -3.951 8.902 26.374 1.00 93.00 135 LEU A O 1
ATOM 1064 N N . ASP A 1 136 ? -3.643 6.776 25.689 1.00 93.19 136 ASP A N 1
ATOM 1065 C CA . ASP A 1 136 ? -4.475 6.164 26.722 1.00 93.19 136 ASP A CA 1
ATOM 1066 C C . ASP A 1 136 ? -3.724 6.117 28.080 1.00 93.19 136 ASP A C 1
ATOM 1068 O O . ASP A 1 136 ? -2.538 6.466 28.154 1.00 93.19 136 ASP A O 1
ATOM 1072 N N . PRO A 1 137 ? -4.389 5.747 29.194 1.00 94.25 137 PRO A N 1
ATOM 1073 C CA . PRO A 1 137 ? -3.746 5.656 30.509 1.00 94.25 137 PRO A CA 1
ATOM 1074 C C . PRO A 1 137 ? -2.551 4.694 30.573 1.00 94.25 137 PRO A C 1
ATOM 1076 O O . PRO A 1 137 ? -1.691 4.843 31.443 1.00 94.25 137 PRO A O 1
ATOM 1079 N N . GLU A 1 138 ? -2.496 3.719 29.670 1.00 93.31 138 GLU A N 1
ATOM 1080 C CA . GLU A 1 138 ? -1.424 2.739 29.524 1.00 93.31 138 GLU A CA 1
ATOM 1081 C C . GLU A 1 138 ? -0.267 3.253 28.645 1.00 93.31 138 GLU A C 1
ATOM 1083 O O . GLU A 1 138 ? 0.781 2.610 28.572 1.00 93.31 138 GLU A O 1
ATOM 1088 N N . GLY A 1 139 ? -0.417 4.432 28.035 1.00 88.38 139 GLY A N 1
ATOM 1089 C CA . GLY A 1 139 ? 0.582 5.069 27.182 1.00 88.38 139 GLY A CA 1
ATOM 1090 C C . GLY A 1 139 ? 0.538 4.622 25.720 1.00 88.38 139 GLY A C 1
ATOM 1091 O O . GLY A 1 139 ? 1.461 4.941 24.971 1.00 88.38 139 GLY A O 1
ATOM 1092 N N . ASN A 1 140 ? -0.504 3.910 25.289 1.00 90.88 140 ASN A N 1
ATOM 1093 C CA . ASN A 1 140 ? -0.687 3.543 23.889 1.00 90.88 140 ASN A CA 1
ATOM 1094 C C . ASN A 1 140 ? -1.311 4.702 23.115 1.00 90.88 140 ASN A C 1
ATOM 1096 O O . ASN A 1 140 ? -2.215 5.385 23.598 1.00 90.88 140 ASN A O 1
ATOM 1100 N N . LEU A 1 141 ? -0.865 4.896 21.876 1.00 91.50 141 LEU A N 1
ATOM 1101 C CA . LEU A 1 141 ? -1.497 5.847 20.973 1.00 91.50 141 LEU A CA 1
ATOM 1102 C C . LEU A 1 141 ? -2.848 5.283 20.513 1.00 91.50 141 LEU A C 1
ATOM 1104 O O . LEU A 1 141 ? -2.901 4.199 19.938 1.00 91.50 141 LEU A O 1
ATOM 1108 N N . VAL A 1 142 ? -3.933 6.019 20.748 1.00 95.25 142 VAL A N 1
ATOM 1109 C CA . VAL A 1 142 ? -5.303 5.629 20.386 1.00 95.25 142 VAL A CA 1
ATOM 1110 C C . VAL A 1 142 ? -5.997 6.718 19.576 1.00 95.25 142 VAL A C 1
ATOM 1112 O O . VAL A 1 142 ? -5.738 7.910 19.741 1.00 95.25 142 VAL A O 1
ATOM 1115 N N . GLY A 1 143 ? -6.905 6.306 18.694 1.00 96.81 143 GLY A N 1
ATOM 1116 C CA . GLY A 1 143 ? -7.619 7.195 17.785 1.00 96.81 143 GLY A CA 1
ATOM 1117 C C . GLY A 1 143 ? -8.924 7.781 18.331 1.00 96.81 143 GLY A C 1
ATOM 1118 O O . GLY A 1 143 ? -9.663 7.132 19.076 1.00 96.81 143 GLY A O 1
ATOM 1119 N N . LYS A 1 144 ? -9.245 9.010 17.912 1.00 97.69 144 LYS A N 1
ATOM 1120 C CA . LYS A 1 144 ? -10.461 9.759 18.285 1.00 97.69 144 LYS A CA 1
ATOM 1121 C C . LYS A 1 144 ? -11.349 10.152 17.115 1.00 97.69 144 LYS A C 1
ATOM 1123 O O . LYS A 1 144 ? -12.402 10.752 17.335 1.00 97.69 144 LYS A O 1
ATOM 1128 N N . VAL A 1 145 ? -10.969 9.823 15.886 1.00 98.44 145 VAL A N 1
ATOM 1129 C CA . VAL A 1 145 ? -11.817 10.074 14.721 1.00 98.44 145 VAL A CA 1
ATOM 1130 C C . VAL A 1 145 ? -13.024 9.134 14.803 1.00 98.44 145 VAL A C 1
ATOM 1132 O O . VAL A 1 145 ? -12.838 7.920 14.826 1.00 98.44 145 VAL A O 1
ATOM 1135 N N . PRO A 1 146 ? -14.266 9.643 14.891 1.00 98.31 146 PRO A N 1
ATOM 1136 C CA . PRO A 1 146 ? -15.436 8.786 15.020 1.00 98.31 146 PRO A CA 1
ATOM 1137 C C . PRO A 1 146 ? -15.694 8.023 13.720 1.00 98.31 146 PRO A C 1
ATOM 1139 O O . PRO A 1 146 ? -15.779 8.624 12.645 1.00 98.31 146 PRO A O 1
ATOM 1142 N N . ILE A 1 147 ? -15.894 6.711 13.838 1.00 98.50 147 ILE A N 1
ATOM 1143 C CA . ILE A 1 147 ? -16.320 5.860 12.729 1.00 98.50 147 ILE A CA 1
ATOM 1144 C C . ILE A 1 147 ? -17.858 5.842 12.711 1.00 98.50 147 ILE A C 1
ATOM 1146 O O . ILE A 1 147 ? -18.479 5.451 13.707 1.00 98.50 147 ILE A O 1
ATOM 1150 N N . PRO A 1 148 ? -18.517 6.263 11.614 1.00 98.25 148 PRO A N 1
ATOM 1151 C CA . PRO A 1 148 ? -19.964 6.148 11.478 1.00 98.25 148 PRO A CA 1
ATOM 1152 C C . PRO A 1 148 ? -20.414 4.695 11.626 1.00 98.25 148 PRO A C 1
ATOM 1154 O O . PRO A 1 148 ? -19.817 3.799 11.039 1.00 98.25 148 PRO A O 1
ATOM 1157 N N . GLY A 1 149 ? -21.509 4.446 12.348 1.00 97.81 149 GLY A N 1
ATOM 1158 C CA . GLY A 1 149 ? -21.951 3.072 12.618 1.00 97.81 149 GLY A CA 1
ATOM 1159 C C . GLY A 1 149 ? -22.345 2.269 11.373 1.00 97.81 149 GLY A C 1
ATOM 1160 O O . GLY A 1 149 ? -22.337 1.040 11.426 1.00 97.81 149 GLY A O 1
ATOM 1161 N N . GLN A 1 150 ? -22.666 2.953 10.266 1.00 97.38 150 GLN A N 1
ATOM 1162 C CA . GLN A 1 150 ? -22.918 2.330 8.964 1.00 97.38 150 GLN A CA 1
ATOM 1163 C C . GLN A 1 150 ? -21.653 1.997 8.161 1.00 97.38 150 GLN A C 1
ATOM 1165 O O . GLN A 1 150 ? -21.773 1.338 7.132 1.00 97.38 150 GLN A O 1
ATOM 1170 N N . ALA A 1 151 ? -20.473 2.480 8.572 1.00 98.56 151 ALA A N 1
ATOM 1171 C CA . ALA A 1 151 ? -19.221 2.060 7.955 1.00 98.56 151 ALA A CA 1
ATOM 1172 C C . ALA A 1 151 ? -19.082 0.547 8.121 1.00 98.56 151 ALA A C 1
ATOM 1174 O O . ALA A 1 151 ? -19.550 -0.017 9.112 1.00 98.56 151 ALA A O 1
ATOM 1175 N N . VAL A 1 152 ? -18.477 -0.113 7.146 1.00 98.56 152 VAL A N 1
ATOM 1176 C CA . VAL A 1 152 ? -18.399 -1.568 7.093 1.00 98.56 152 VAL A CA 1
ATOM 1177 C C . VAL A 1 152 ? -16.971 -2.044 7.271 1.00 98.56 152 VAL A C 1
ATOM 1179 O O . VAL A 1 152 ? -16.023 -1.382 6.859 1.00 98.56 152 VAL A O 1
ATOM 1182 N N . ARG A 1 153 ? -16.828 -3.227 7.855 1.00 97.50 153 ARG A N 1
ATOM 1183 C CA . ARG A 1 153 ? -15.588 -4.002 7.851 1.00 97.50 153 ARG A CA 1
ATOM 1184 C C . ARG A 1 153 ? -15.887 -5.409 7.365 1.00 97.50 153 ARG A C 1
ATOM 1186 O O . ARG A 1 153 ? -17.020 -5.876 7.508 1.00 97.50 153 ARG A O 1
ATOM 1193 N N . TYR A 1 154 ? -14.894 -6.074 6.802 1.00 98.06 154 TYR A N 1
ATOM 1194 C CA . TYR A 1 154 ? -15.044 -7.473 6.449 1.00 98.06 154 TYR A CA 1
ATOM 1195 C C . TYR A 1 154 ? -14.953 -8.338 7.716 1.00 98.06 154 TYR A C 1
ATOM 1197 O O . TYR A 1 154 ? -14.153 -8.075 8.615 1.00 98.06 154 TYR A O 1
ATOM 1205 N N . ASP A 1 155 ? -15.847 -9.313 7.825 1.00 97.38 155 ASP A N 1
ATOM 1206 C CA . ASP A 1 155 ? -15.907 -10.306 8.896 1.00 97.38 155 ASP A CA 1
ATOM 1207 C C . ASP A 1 155 ? -15.672 -11.672 8.245 1.00 97.38 155 ASP A C 1
ATOM 1209 O O . ASP A 1 155 ? -16.557 -12.181 7.547 1.00 97.38 155 ASP A O 1
ATOM 1213 N N . SER A 1 156 ? -14.463 -12.211 8.436 1.00 97.00 156 SER A N 1
ATOM 1214 C CA . SER A 1 156 ? -14.013 -13.485 7.863 1.00 97.00 156 SER A CA 1
ATOM 1215 C C . SER A 1 156 ? -14.947 -14.618 8.274 1.00 97.00 156 SER A C 1
ATOM 1217 O O . SER A 1 156 ? -15.507 -15.281 7.410 1.00 97.00 156 SER A O 1
ATOM 1219 N N . ALA A 1 157 ? -15.278 -14.756 9.558 1.00 95.94 157 ALA A N 1
ATOM 1220 C CA . ALA A 1 157 ? -16.144 -15.832 10.036 1.00 95.94 157 ALA A CA 1
ATOM 1221 C C . ALA A 1 157 ? -17.542 -15.823 9.385 1.00 95.94 157 ALA A C 1
ATOM 1223 O O . ALA A 1 157 ? -18.151 -16.876 9.179 1.00 95.94 157 ALA A O 1
ATOM 1224 N N . LYS A 1 158 ? -18.071 -14.641 9.043 1.00 96.62 158 LYS A N 1
ATOM 1225 C CA . LYS A 1 158 ? -19.364 -14.494 8.346 1.00 96.62 158 LYS A CA 1
ATOM 1226 C C . LYS A 1 158 ? -19.252 -14.434 6.825 1.00 96.62 158 LYS A C 1
ATOM 1228 O O . LYS A 1 158 ? -20.295 -14.433 6.168 1.00 96.62 158 LYS A O 1
ATOM 1233 N N . LYS A 1 159 ? -18.036 -14.350 6.280 1.00 95.44 159 LYS A N 1
ATOM 1234 C CA . LYS A 1 159 ? -17.740 -14.141 4.855 1.00 95.44 159 LYS A CA 1
ATOM 1235 C C . LYS A 1 159 ? -18.525 -12.954 4.280 1.00 95.44 159 LYS A C 1
ATOM 1237 O O . LYS A 1 159 ? -19.151 -13.042 3.222 1.00 95.44 159 LYS A O 1
ATOM 1242 N N . ALA A 1 160 ? -18.582 -11.854 5.036 1.00 97.50 160 ALA A N 1
ATOM 1243 C CA . ALA A 1 160 ? -19.451 -10.724 4.719 1.00 97.50 160 ALA A CA 1
ATOM 1244 C C . ALA A 1 160 ? -18.920 -9.382 5.231 1.00 97.50 160 ALA A C 1
ATOM 1246 O O . ALA A 1 160 ? -18.304 -9.285 6.290 1.00 97.50 160 ALA A O 1
ATOM 1247 N N . TRP A 1 161 ? -19.273 -8.318 4.511 1.00 98.06 161 TRP A N 1
ATOM 1248 C CA . TRP A 1 161 ? -19.143 -6.948 4.995 1.00 98.06 161 TRP A CA 1
ATOM 1249 C C . TRP A 1 161 ? -20.233 -6.660 6.025 1.00 98.06 161 TRP A C 1
ATOM 1251 O O . TRP A 1 161 ? -21.425 -6.709 5.714 1.00 98.06 161 TRP A O 1
ATOM 1261 N N . VAL A 1 162 ? -19.829 -6.352 7.254 1.00 98.31 162 VAL A N 1
ATOM 1262 C CA . VAL A 1 162 ? -20.742 -6.082 8.368 1.00 98.31 162 VAL A CA 1
ATOM 1263 C C . VAL A 1 162 ? -20.598 -4.643 8.855 1.00 98.31 162 VAL A C 1
ATOM 1265 O O . VAL A 1 162 ? -19.494 -4.095 8.814 1.00 98.31 162 VAL A O 1
ATOM 1268 N N . PRO A 1 163 ? -21.682 -4.017 9.350 1.00 98.00 163 PRO A N 1
ATOM 1269 C CA . PRO A 1 163 ? -21.590 -2.707 9.979 1.00 98.00 163 PRO A CA 1
ATOM 1270 C C . PRO A 1 163 ? -20.636 -2.727 11.176 1.00 98.00 163 PRO A C 1
ATOM 1272 O O . PRO A 1 163 ? -20.661 -3.653 11.988 1.00 98.00 163 PRO A O 1
ATOM 1275 N N . MET A 1 164 ? -19.843 -1.668 11.310 1.00 95.88 164 MET A N 1
ATOM 1276 C CA . MET A 1 164 ? -18.893 -1.475 12.402 1.00 95.88 164 MET A CA 1
ATOM 1277 C C . MET A 1 164 ? -19.605 -1.286 13.750 1.00 95.88 164 MET A C 1
ATOM 1279 O O . MET A 1 164 ? -19.104 -1.703 14.793 1.00 95.88 164 MET A O 1
ATOM 1283 N N . GLY A 1 165 ? -20.808 -0.700 13.726 1.00 95.31 165 GLY A N 1
ATOM 1284 C CA . GLY A 1 165 ? -21.591 -0.403 14.923 1.00 95.31 165 GLY A CA 1
ATOM 1285 C C . GLY A 1 165 ? -21.227 0.938 15.568 1.00 95.31 165 GLY A C 1
ATOM 1286 O O . GLY A 1 165 ? -20.310 1.640 15.152 1.00 95.31 165 GLY A O 1
ATOM 1287 N N . ALA A 1 166 ? -22.009 1.344 16.569 1.00 95.38 166 ALA A N 1
ATOM 1288 C CA . ALA A 1 166 ? -21.864 2.653 17.201 1.00 95.38 166 ALA A CA 1
ATOM 1289 C C . ALA A 1 166 ? -20.678 2.716 18.182 1.00 95.38 166 ALA A C 1
ATOM 1291 O O . ALA A 1 166 ? -20.316 1.720 18.805 1.00 95.38 166 ALA A O 1
ATOM 1292 N N . GLY A 1 167 ? -20.130 3.922 18.369 1.00 95.94 167 GLY A N 1
ATOM 1293 C CA . GLY A 1 167 ? -19.128 4.213 19.403 1.00 95.94 167 GLY A CA 1
ATOM 1294 C C . GLY A 1 167 ? -17.693 3.801 19.063 1.00 95.94 167 GLY A C 1
ATOM 1295 O O . GLY A 1 167 ? -16.850 3.802 19.952 1.00 95.94 167 GLY A O 1
ATOM 1296 N N . GLN A 1 168 ? -17.416 3.450 17.807 1.00 97.75 168 GLN A N 1
ATOM 1297 C CA . GLN A 1 168 ? -16.081 3.068 17.346 1.00 97.75 168 GLN A CA 1
ATOM 1298 C C . GLN A 1 168 ? -15.289 4.292 16.868 1.00 97.75 168 GLN A C 1
ATOM 1300 O O . GLN A 1 168 ? -15.867 5.256 16.355 1.00 97.75 168 GLN A O 1
ATOM 1305 N N . THR A 1 169 ? -13.967 4.249 17.023 1.00 98.06 169 THR A N 1
ATOM 1306 C CA . THR A 1 169 ? -13.045 5.302 16.576 1.00 98.06 169 THR A CA 1
ATOM 1307 C C . THR A 1 169 ? -11.864 4.724 15.793 1.00 98.06 169 THR A C 1
ATOM 1309 O O . THR A 1 169 ? -11.577 3.526 15.884 1.00 98.06 169 THR A O 1
ATOM 1312 N N . SER A 1 170 ? -11.210 5.584 15.010 1.00 98.25 170 SER A N 1
ATOM 1313 C CA . SER A 1 170 ? -9.916 5.356 14.358 1.00 98.25 170 SER A CA 1
ATOM 1314 C C . SER A 1 170 ? -8.959 6.522 14.619 1.00 98.25 170 SER A C 1
ATOM 1316 O O . SER A 1 170 ? -9.372 7.585 15.098 1.00 98.25 170 SER A O 1
ATOM 1318 N N . MET A 1 171 ? -7.672 6.346 14.321 1.00 98.25 171 MET A N 1
ATOM 1319 C CA . MET A 1 171 ? -6.695 7.442 14.359 1.00 98.25 171 MET A CA 1
ATOM 1320 C C . MET A 1 171 ? -6.913 8.424 13.215 1.00 98.25 171 MET A C 1
ATOM 1322 O O . MET A 1 171 ? -6.828 9.637 13.415 1.00 98.25 171 MET A O 1
ATOM 1326 N N . VAL A 1 172 ? -7.201 7.892 12.027 1.00 98.62 172 VAL A N 1
ATOM 1327 C CA . VAL A 1 172 ? -7.283 8.654 10.783 1.00 98.62 172 VAL A CA 1
ATOM 1328 C C . VAL A 1 172 ? -8.524 8.251 9.990 1.00 98.62 172 VAL A C 1
ATOM 1330 O O . VAL A 1 172 ? -8.986 7.107 10.056 1.00 98.62 172 VAL A O 1
ATOM 1333 N N . SER A 1 173 ? -9.084 9.202 9.242 1.00 98.69 173 SER A N 1
ATOM 1334 C CA . SER A 1 173 ? -10.023 8.938 8.152 1.00 98.69 173 SER A CA 1
ATOM 1335 C C . SER A 1 173 ? -9.729 9.823 6.947 1.00 98.69 173 SER A C 1
ATOM 1337 O O . SER A 1 173 ? -9.480 11.016 7.125 1.00 98.69 173 SER A O 1
ATOM 1339 N N . CYS A 1 174 ? -9.847 9.286 5.738 1.00 98.75 174 CYS A N 1
ATOM 1340 C CA . CYS A 1 174 ? -9.732 10.055 4.499 1.00 98.75 174 CYS A CA 1
ATOM 1341 C C . CYS A 1 174 ? -10.600 9.426 3.400 1.00 98.75 174 CYS A C 1
ATOM 1343 O O . CYS A 1 174 ? -10.825 8.215 3.401 1.00 98.75 174 CYS A O 1
ATOM 1345 N N . THR A 1 175 ? -11.121 10.244 2.484 1.00 98.75 175 THR A N 1
ATOM 1346 C CA . THR A 1 175 ? -11.834 9.775 1.285 1.00 98.75 175 THR A CA 1
ATOM 1347 C C . THR A 1 175 ? -10.883 9.710 0.106 1.00 98.75 175 THR A C 1
ATOM 1349 O O . THR A 1 175 ? -10.112 10.637 -0.115 1.00 98.75 175 THR A O 1
ATOM 1352 N N . TYR A 1 176 ? -10.963 8.632 -0.663 1.00 98.69 176 TYR A N 1
ATOM 1353 C CA . TYR A 1 176 ? -10.094 8.361 -1.796 1.00 98.69 176 TYR A CA 1
ATOM 1354 C C . TYR A 1 176 ? -10.922 8.195 -3.062 1.00 98.69 176 TYR A C 1
ATOM 1356 O O . TYR A 1 176 ? -11.886 7.429 -3.076 1.00 98.69 176 TYR A O 1
ATOM 1364 N N . ASP A 1 177 ? -10.516 8.881 -4.122 1.00 98.50 177 ASP A N 1
ATOM 1365 C CA . ASP A 1 177 ? -10.987 8.639 -5.480 1.00 98.50 177 ASP A CA 1
ATOM 1366 C C . ASP A 1 177 ? -10.281 7.416 -6.067 1.00 98.50 177 ASP A C 1
ATOM 1368 O O . ASP A 1 177 ? -9.053 7.297 -5.986 1.00 98.50 177 ASP A O 1
ATOM 1372 N N . LEU A 1 178 ? -11.052 6.510 -6.670 1.00 98.12 178 LEU A N 1
ATOM 1373 C CA . LEU A 1 178 ? -10.520 5.324 -7.334 1.00 98.12 178 LEU A CA 1
ATOM 1374 C C . LEU A 1 178 ? -10.210 5.642 -8.802 1.00 98.12 178 LEU A C 1
ATOM 1376 O O . LEU A 1 178 ? -11.089 6.032 -9.574 1.00 98.12 178 LEU A O 1
ATOM 1380 N N . VAL A 1 179 ? -8.959 5.431 -9.212 1.00 97.44 179 VAL A N 1
ATOM 1381 C CA . VAL A 1 179 ? -8.508 5.630 -10.598 1.00 97.44 179 VAL A CA 1
ATOM 1382 C C . VAL A 1 179 ? -8.564 4.303 -11.348 1.00 97.44 179 VAL A C 1
ATOM 1384 O O . VAL A 1 179 ? -7.589 3.549 -11.429 1.00 97.44 179 VAL A O 1
ATOM 1387 N N . LEU A 1 180 ? -9.738 4.022 -11.905 1.00 96.00 180 LEU A N 1
ATOM 1388 C CA . LEU A 1 180 ? -10.040 2.775 -12.607 1.00 96.00 180 LEU A CA 1
ATOM 1389 C C . LEU A 1 180 ? -9.463 2.756 -14.036 1.00 96.00 180 LEU A C 1
ATOM 1391 O O . LEU A 1 180 ? -9.321 3.788 -14.693 1.00 96.00 180 LEU A O 1
ATOM 1395 N N . SER A 1 181 ? -9.128 1.562 -14.522 1.00 95.06 181 SER A N 1
ATOM 1396 C CA . SER A 1 181 ? -8.666 1.294 -15.893 1.00 95.06 181 SER A CA 1
ATOM 1397 C C . SER A 1 181 ? -9.111 -0.109 -16.314 1.00 95.06 181 SER A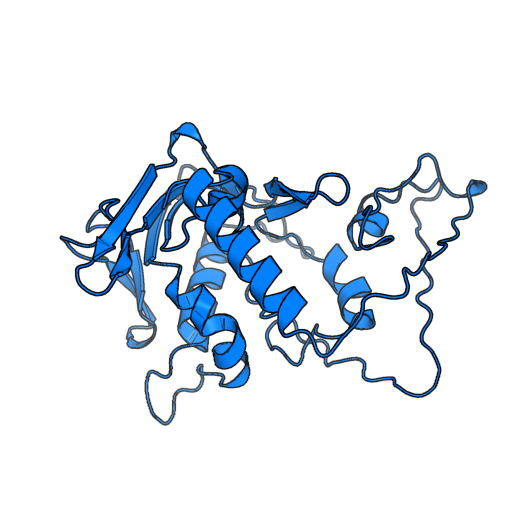 C 1
ATOM 1399 O O . SER A 1 181 ? -9.992 -0.683 -15.687 1.00 95.06 181 SER A O 1
ATOM 1401 N N . ASN A 1 182 ? -8.512 -0.675 -17.358 1.00 96.62 182 ASN A N 1
ATOM 1402 C CA . ASN A 1 182 ? -8.684 -2.075 -17.720 1.00 96.62 182 ASN A CA 1
ATOM 1403 C C . ASN A 1 182 ? -7.500 -2.906 -17.224 1.00 96.62 182 ASN A C 1
ATOM 1405 O O . ASN A 1 182 ? -6.344 -2.503 -17.365 1.00 96.62 182 ASN A O 1
ATOM 1409 N N . TYR A 1 183 ? -7.790 -4.107 -16.739 1.00 95.50 183 TYR A N 1
ATOM 1410 C CA . TYR A 1 183 ? -6.798 -5.163 -16.572 1.00 95.50 183 TYR A CA 1
ATOM 1411 C C . TYR A 1 183 ? -6.200 -5.575 -17.925 1.00 95.50 183 TYR A C 1
ATOM 1413 O O . TYR A 1 183 ? -6.781 -5.336 -18.985 1.00 95.50 183 TYR A O 1
ATOM 1421 N N . HIS A 1 184 ? -5.076 -6.294 -17.905 1.00 94.12 184 HIS A N 1
ATOM 1422 C CA . HIS A 1 184 ? -4.361 -6.717 -19.120 1.00 94.12 184 HIS A CA 1
ATOM 1423 C C . HIS A 1 184 ? -5.204 -7.520 -20.124 1.00 94.12 184 HIS A C 1
ATOM 1425 O O . HIS A 1 184 ? -4.977 -7.435 -21.328 1.00 94.12 184 HIS A O 1
ATOM 1431 N N . HIS A 1 185 ? -6.204 -8.267 -19.653 1.00 95.00 185 HIS A N 1
ATOM 1432 C CA . HIS A 1 185 ? -7.153 -9.002 -20.498 1.00 95.00 185 HIS A CA 1
ATOM 1433 C C . HIS A 1 185 ? -8.357 -8.172 -20.991 1.00 95.00 185 HIS A C 1
ATOM 1435 O O . HIS A 1 185 ? -9.284 -8.717 -21.583 1.00 95.00 185 HIS A O 1
ATOM 1441 N N . GLY A 1 186 ? -8.370 -6.861 -20.742 1.00 96.56 186 GLY A N 1
ATOM 1442 C CA . GLY A 1 186 ? -9.382 -5.927 -21.240 1.00 96.56 186 GLY A CA 1
ATOM 1443 C C . GLY A 1 186 ? -10.630 -5.761 -20.369 1.00 96.56 186 GLY A C 1
ATOM 1444 O O . GLY A 1 186 ? -11.431 -4.877 -20.661 1.00 96.56 186 GLY A O 1
ATOM 1445 N N . VAL A 1 187 ? -10.802 -6.559 -19.310 1.00 97.38 187 VAL A N 1
ATOM 1446 C CA . VAL A 1 187 ? -11.889 -6.371 -18.329 1.00 97.38 187 VAL A CA 1
ATOM 1447 C C . VAL A 1 187 ? -11.642 -5.084 -17.529 1.00 97.38 187 VAL A C 1
ATOM 1449 O O . VAL A 1 187 ? -10.513 -4.891 -17.064 1.00 97.38 187 VAL A O 1
ATOM 1452 N N . PRO A 1 188 ? -12.647 -4.202 -17.385 1.00 96.94 188 PRO A N 1
ATOM 1453 C CA . PRO A 1 188 ? -12.523 -2.997 -16.577 1.00 96.94 188 PRO A CA 1
ATOM 1454 C C . PRO A 1 188 ? -12.385 -3.337 -15.093 1.00 96.94 188 PRO A C 1
ATOM 1456 O O . PRO A 1 188 ? -12.994 -4.285 -14.609 1.00 96.94 188 PRO A O 1
ATOM 1459 N N . MET A 1 189 ? -11.594 -2.533 -14.393 1.00 97.00 189 MET A N 1
ATOM 1460 C CA . MET A 1 189 ? -11.562 -2.503 -12.938 1.00 97.00 189 MET A CA 1
ATOM 1461 C C . MET A 1 189 ? -12.858 -1.893 -12.407 1.00 97.00 189 MET A C 1
ATOM 1463 O O . MET A 1 189 ? -13.397 -0.941 -12.980 1.00 97.00 189 MET A O 1
ATOM 1467 N N . GLU A 1 190 ? -13.304 -2.384 -11.265 1.00 96.69 190 GLU A N 1
ATOM 1468 C CA . GLU A 1 190 ? -14.472 -1.921 -10.537 1.00 96.69 190 GLU A CA 1
ATOM 1469 C C . GLU A 1 190 ? -14.134 -1.777 -9.049 1.00 96.69 190 GLU A C 1
ATOM 1471 O O . GLU A 1 190 ? -13.121 -2.266 -8.554 1.00 96.69 190 GLU A O 1
ATOM 1476 N N . MET A 1 191 ? -15.009 -1.132 -8.275 1.00 97.12 191 MET A N 1
ATOM 1477 C CA . MET A 1 191 ? -14.816 -1.075 -6.822 1.00 97.12 191 MET A CA 1
ATOM 1478 C C . MET A 1 191 ? -14.768 -2.471 -6.177 1.00 97.12 191 MET A C 1
ATOM 1480 O O . MET A 1 191 ? -14.134 -2.643 -5.139 1.00 97.12 191 MET A O 1
ATOM 1484 N N . ALA A 1 192 ? -15.398 -3.473 -6.794 1.00 96.94 192 ALA A N 1
ATOM 1485 C CA . ALA A 1 192 ? -15.337 -4.852 -6.326 1.00 96.94 192 ALA A CA 1
ATOM 1486 C C . ALA A 1 192 ? -13.895 -5.367 -6.177 1.00 96.94 192 ALA A C 1
ATOM 1488 O O . ALA A 1 192 ? -13.646 -6.144 -5.261 1.00 96.94 192 ALA A O 1
ATOM 1489 N N . ASP A 1 193 ? -12.951 -4.892 -6.994 1.00 96.69 193 ASP A N 1
ATOM 1490 C CA . ASP A 1 193 ? -11.546 -5.304 -6.924 1.00 96.69 193 ASP A CA 1
ATOM 1491 C C . ASP A 1 193 ? -10.865 -4.811 -5.637 1.00 96.69 193 ASP A C 1
ATOM 1493 O O . ASP A 1 193 ? -10.113 -5.546 -4.999 1.00 96.69 193 ASP A O 1
ATOM 1497 N N . PHE A 1 194 ? -11.202 -3.596 -5.195 1.00 97.44 194 PHE A N 1
ATOM 1498 C CA . PHE A 1 194 ? -10.689 -3.029 -3.945 1.00 97.44 194 PHE A CA 1
ATOM 1499 C C . PHE A 1 194 ? -11.302 -3.715 -2.720 1.00 97.44 194 PHE A C 1
ATOM 1501 O O . PHE A 1 194 ? -10.620 -4.040 -1.749 1.00 97.44 194 PHE A O 1
ATOM 1508 N N . LEU A 1 195 ? -12.611 -3.985 -2.779 1.00 97.38 195 LEU A N 1
ATOM 1509 C CA . LEU A 1 195 ? -13.300 -4.757 -1.743 1.00 97.38 195 LEU A CA 1
ATOM 1510 C C . LEU A 1 195 ? -12.743 -6.181 -1.667 1.00 97.38 195 LEU A C 1
ATOM 1512 O O . LEU A 1 195 ? -12.598 -6.714 -0.572 1.00 97.38 195 LEU A O 1
ATOM 1516 N N . TYR A 1 196 ? -12.424 -6.795 -2.806 1.00 96.88 196 TYR A N 1
ATOM 1517 C CA . TYR A 1 196 ? -11.801 -8.110 -2.843 1.00 96.88 196 TYR A CA 1
ATOM 1518 C C . TYR A 1 196 ? -10.431 -8.090 -2.167 1.00 96.88 196 TYR A C 1
ATOM 1520 O O . TYR A 1 196 ? -10.211 -8.908 -1.284 1.00 96.88 196 TYR A O 1
ATOM 1528 N N . ALA A 1 197 ? -9.545 -7.148 -2.505 1.00 96.25 197 ALA A N 1
ATOM 1529 C CA . ALA A 1 197 ? -8.219 -7.053 -1.889 1.00 96.25 197 ALA A CA 1
ATOM 1530 C C . ALA A 1 197 ? -8.296 -6.839 -0.365 1.00 96.25 197 ALA A C 1
ATOM 1532 O O . ALA A 1 197 ? -7.627 -7.532 0.401 1.00 96.25 197 ALA A O 1
ATOM 1533 N N . ALA A 1 198 ? -9.177 -5.944 0.094 1.00 96.81 198 ALA A N 1
ATOM 1534 C CA . ALA A 1 198 ? -9.388 -5.711 1.522 1.00 96.81 198 ALA A CA 1
ATOM 1535 C C . ALA A 1 198 ? -9.978 -6.935 2.249 1.00 96.81 198 ALA A C 1
ATOM 1537 O O . ALA A 1 198 ? -9.568 -7.246 3.367 1.00 96.81 198 ALA A O 1
ATOM 1538 N N . ALA A 1 199 ? -10.928 -7.641 1.628 1.00 97.56 199 ALA A N 1
ATOM 1539 C CA . ALA A 1 199 ? -11.486 -8.872 2.181 1.00 97.56 199 ALA A CA 1
ATOM 1540 C C . ALA A 1 199 ? -10.451 -10.005 2.195 1.00 97.56 199 ALA A C 1
ATOM 1542 O O . ALA A 1 199 ? -10.351 -10.709 3.192 1.00 97.56 199 ALA A O 1
ATOM 1543 N N . PHE A 1 200 ? -9.660 -10.141 1.127 1.00 96.94 200 PHE A N 1
ATOM 1544 C CA . PHE A 1 200 ? -8.594 -11.131 0.999 1.00 96.94 200 PHE A CA 1
ATOM 1545 C C . PHE A 1 200 ? -7.591 -10.999 2.140 1.00 96.94 200 PHE A C 1
ATOM 1547 O O . PHE A 1 200 ? -7.321 -11.983 2.820 1.00 96.94 200 PHE A O 1
ATOM 1554 N N . LEU A 1 201 ? -7.114 -9.775 2.398 1.00 96.00 201 LEU A N 1
ATOM 1555 C CA . LEU A 1 201 ? -6.210 -9.496 3.511 1.00 96.00 201 LEU A CA 1
ATOM 1556 C C . LEU A 1 201 ? -6.782 -10.021 4.834 1.00 96.00 201 LEU A C 1
ATOM 1558 O O . LEU A 1 201 ? -6.116 -10.766 5.536 1.00 96.00 201 LEU A O 1
ATOM 1562 N N . GLN A 1 202 ? -8.023 -9.666 5.168 1.00 97.00 202 GLN A N 1
ATOM 1563 C CA . GLN A 1 202 ? -8.641 -10.061 6.440 1.00 97.00 202 GLN A CA 1
ATOM 1564 C C . GLN A 1 202 ? -8.921 -11.568 6.524 1.00 97.00 202 GLN A C 1
ATOM 1566 O O . GLN A 1 202 ? -8.780 -12.166 7.587 1.00 97.00 202 GLN A O 1
ATOM 1571 N N . GLU A 1 203 ? -9.322 -12.175 5.411 1.00 96.69 203 GLU A N 1
ATOM 1572 C CA . GLU A 1 203 ? -9.623 -13.599 5.300 1.00 96.69 203 GLU A CA 1
ATOM 1573 C C . GLU A 1 203 ? -8.366 -14.454 5.519 1.00 96.69 203 GLU A C 1
ATOM 1575 O O . GLU A 1 203 ? -8.412 -15.407 6.288 1.00 96.69 203 GLU A O 1
ATOM 1580 N N . TRP A 1 204 ? -7.238 -14.086 4.903 1.00 95.62 204 TRP A N 1
ATOM 1581 C CA . TRP A 1 204 ? -6.036 -14.927 4.897 1.00 95.62 204 TRP A CA 1
ATOM 1582 C C . TRP A 1 204 ? -5.169 -14.797 6.148 1.00 95.62 204 TRP A C 1
ATOM 1584 O O . TRP A 1 204 ? -4.385 -15.694 6.453 1.00 95.62 204 TRP A O 1
ATOM 1594 N N . VAL A 1 205 ? -5.338 -13.714 6.911 1.00 96.06 205 VAL A N 1
ATOM 1595 C CA . VAL A 1 205 ? -4.653 -13.525 8.201 1.00 96.06 205 VAL A CA 1
ATOM 1596 C C . VAL A 1 205 ? -5.451 -14.057 9.397 1.00 96.06 205 VAL A C 1
ATOM 1598 O O . VAL A 1 205 ? -4.913 -14.128 10.502 1.00 96.06 205 VAL A O 1
ATOM 1601 N N . THR A 1 206 ? -6.729 -14.410 9.217 1.00 96.88 206 THR A N 1
ATOM 1602 C CA . THR A 1 206 ? -7.619 -14.788 10.325 1.00 96.88 206 THR A CA 1
ATOM 1603 C C . THR A 1 206 ? -7.917 -16.278 10.302 1.00 96.88 206 THR A C 1
ATOM 1605 O O . THR A 1 206 ? -8.504 -16.778 9.354 1.00 96.88 206 THR A O 1
ATOM 1608 N N . GLN A 1 207 ? -7.574 -16.986 11.379 1.00 97.00 207 GLN A N 1
ATOM 1609 C CA . GLN A 1 207 ? -7.958 -18.385 11.558 1.00 97.00 207 GLN A CA 1
ATOM 1610 C C . GLN A 1 207 ? -9.339 -18.478 12.225 1.00 97.00 207 GLN A C 1
ATOM 1612 O O . GLN A 1 207 ? -9.449 -18.433 13.454 1.00 97.00 207 GLN A O 1
ATOM 1617 N N . ASP A 1 208 ? -10.406 -18.626 11.434 1.00 95.81 208 ASP A N 1
ATOM 1618 C CA . ASP A 1 208 ? -11.788 -18.690 11.940 1.00 95.81 208 ASP A CA 1
ATOM 1619 C C . ASP A 1 208 ? -12.100 -20.020 12.659 1.00 95.81 208 ASP A C 1
ATOM 1621 O O . ASP A 1 208 ? -13.083 -20.136 13.402 1.00 95.81 208 ASP A O 1
ATOM 1625 N N . GLY A 1 209 ? -11.262 -21.042 12.461 1.00 94.12 209 GLY A N 1
ATOM 1626 C CA . GLY A 1 209 ? -11.359 -22.334 13.130 1.00 94.12 209 GLY A CA 1
ATOM 1627 C C . GLY A 1 209 ? -10.179 -23.269 12.832 1.00 94.12 209 GLY A C 1
ATOM 1628 O O . GLY A 1 209 ? -9.325 -22.951 12.008 1.00 94.12 209 GLY A O 1
ATOM 1629 N N . PRO A 1 210 ? -10.118 -24.446 13.484 1.00 93.12 210 PRO A N 1
ATOM 1630 C CA . PRO A 1 210 ? -8.990 -25.372 13.337 1.00 93.12 210 PRO A CA 1
ATOM 1631 C C . PRO A 1 210 ? -8.767 -25.896 11.911 1.00 93.12 210 PRO A C 1
ATOM 1633 O O . PRO A 1 210 ? -7.633 -26.186 11.552 1.00 93.12 210 PRO A O 1
ATOM 1636 N N . ASP A 1 211 ? -9.838 -26.000 11.119 1.00 92.81 211 ASP A N 1
ATOM 1637 C CA . ASP A 1 211 ? -9.827 -26.526 9.747 1.00 92.81 211 ASP A CA 1
ATOM 1638 C C . ASP A 1 211 ? -10.113 -25.421 8.709 1.00 92.81 211 ASP A C 1
ATOM 1640 O O . ASP A 1 211 ? -10.718 -25.689 7.669 1.00 92.81 211 ASP A O 1
ATOM 1644 N N . ASP A 1 212 ? -9.765 -24.165 9.014 1.00 95.56 212 ASP A N 1
ATOM 1645 C CA . ASP A 1 212 ? -9.982 -23.030 8.111 1.00 95.56 212 ASP A CA 1
ATOM 1646 C C . ASP A 1 212 ? -9.106 -23.154 6.848 1.00 95.56 212 ASP A C 1
ATOM 1648 O O . ASP A 1 212 ? -7.880 -23.093 6.958 1.00 95.56 212 ASP A O 1
ATOM 1652 N N . PRO A 1 213 ? -9.694 -23.336 5.648 1.00 93.31 213 PRO A N 1
ATOM 1653 C CA . PRO A 1 213 ? -8.924 -23.510 4.423 1.00 93.31 213 PRO A CA 1
ATOM 1654 C C . PRO A 1 213 ? -8.353 -22.200 3.863 1.00 93.31 213 PRO A C 1
ATOM 1656 O O . PRO A 1 213 ? -7.639 -22.260 2.864 1.00 93.31 213 PRO A O 1
ATOM 1659 N N . TYR A 1 214 ? -8.710 -21.043 4.432 1.00 93.50 214 TYR A N 1
ATOM 1660 C CA . TYR A 1 214 ? -8.275 -19.735 3.943 1.00 93.50 214 TYR A CA 1
ATOM 1661 C C . TYR A 1 214 ? -7.202 -19.082 4.808 1.00 93.50 214 TYR A C 1
ATOM 1663 O O . TYR A 1 214 ? -6.564 -18.149 4.338 1.00 93.50 214 TYR A O 1
ATOM 1671 N N . TYR A 1 215 ? -6.960 -19.583 6.020 1.00 95.44 215 TYR A N 1
ATOM 1672 C CA . TYR A 1 215 ? -5.855 -19.107 6.845 1.00 95.44 215 TYR A CA 1
ATOM 1673 C C . TYR A 1 215 ? -4.511 -19.605 6.305 1.00 95.44 215 TYR A C 1
ATOM 1675 O O . TYR A 1 215 ? -4.304 -20.812 6.158 1.00 95.44 215 TYR A O 1
ATOM 1683 N N . ASP A 1 216 ? -3.584 -18.677 6.082 1.00 93.25 216 ASP A N 1
ATOM 1684 C CA . ASP A 1 216 ? -2.210 -18.972 5.686 1.00 93.25 216 ASP A CA 1
ATOM 1685 C C . ASP A 1 216 ? -1.231 -18.382 6.710 1.00 93.25 216 ASP A C 1
ATOM 1687 O O . ASP A 1 216 ? -1.196 -17.173 6.937 1.00 93.25 216 ASP A O 1
ATOM 1691 N N . GLU A 1 217 ? -0.450 -19.243 7.369 1.00 92.56 217 GLU A N 1
ATOM 1692 C CA . GLU A 1 217 ? 0.432 -18.841 8.474 1.00 92.56 217 GLU A CA 1
ATOM 1693 C C . GLU A 1 217 ? 1.548 -17.889 8.019 1.00 92.56 217 GLU A C 1
ATOM 1695 O O . GLU A 1 217 ? 1.892 -16.951 8.742 1.00 92.56 217 GLU A O 1
ATOM 1700 N N . GLU A 1 218 ? 2.098 -18.094 6.821 1.00 90.06 218 GLU A N 1
ATOM 1701 C CA . GLU A 1 218 ? 3.189 -17.278 6.287 1.00 90.06 218 GLU A CA 1
ATOM 1702 C C . GLU A 1 218 ? 2.683 -15.889 5.886 1.00 90.06 218 GLU A C 1
ATOM 1704 O O . GLU A 1 218 ? 3.241 -14.875 6.320 1.00 90.06 218 GLU A O 1
ATOM 1709 N N . TYR A 1 219 ? 1.563 -15.829 5.162 1.00 92.19 219 TYR A N 1
ATOM 1710 C CA . TYR A 1 219 ? 0.865 -14.590 4.835 1.00 92.19 219 TYR A CA 1
ATOM 1711 C C . TYR A 1 219 ? 0.471 -13.830 6.104 1.00 92.19 219 TYR A C 1
ATOM 1713 O O . TYR A 1 219 ? 0.769 -12.641 6.236 1.00 92.19 219 TYR A O 1
ATOM 1721 N N . ALA A 1 220 ? -0.126 -14.519 7.082 1.00 94.19 220 ALA A N 1
ATOM 1722 C CA . ALA A 1 220 ? -0.489 -13.944 8.372 1.00 94.19 220 ALA A CA 1
ATOM 1723 C C . ALA A 1 220 ? 0.726 -13.374 9.109 1.00 94.19 220 ALA A C 1
ATOM 1725 O O . ALA A 1 220 ? 0.646 -12.265 9.644 1.00 94.19 220 ALA A O 1
ATOM 1726 N N . SER A 1 221 ? 1.860 -14.079 9.111 1.00 92.25 221 SER A N 1
ATOM 1727 C CA . SER A 1 221 ? 3.080 -13.623 9.787 1.00 92.25 221 SER A CA 1
ATOM 1728 C C . SER A 1 221 ? 3.590 -12.272 9.268 1.00 92.25 221 SER A C 1
ATOM 1730 O O . SER A 1 221 ? 4.171 -11.503 10.034 1.00 92.25 221 SER A O 1
ATOM 1732 N N . ASN A 1 222 ? 3.336 -11.966 7.992 1.00 90.69 222 ASN A N 1
ATOM 1733 C CA . ASN A 1 222 ? 3.758 -10.731 7.340 1.00 90.69 222 ASN A CA 1
ATOM 1734 C C . ASN A 1 222 ? 2.674 -9.645 7.398 1.00 90.69 222 ASN A C 1
ATOM 1736 O O . ASN A 1 222 ? 2.953 -8.506 7.762 1.00 90.69 222 ASN A O 1
ATOM 1740 N N . MET A 1 223 ? 1.423 -10.017 7.122 1.00 93.75 223 MET A N 1
ATOM 1741 C CA . MET A 1 223 ? 0.343 -9.072 6.843 1.00 93.75 223 MET A CA 1
ATOM 1742 C C . MET A 1 223 ? -0.582 -8.790 8.035 1.00 93.75 223 MET A C 1
ATOM 1744 O O . MET A 1 223 ? -1.373 -7.851 7.973 1.00 93.75 223 MET A O 1
ATOM 1748 N N . SER A 1 224 ? -0.502 -9.540 9.144 1.00 95.31 224 SER A N 1
ATOM 1749 C CA . SER A 1 224 ? -1.410 -9.343 10.296 1.00 95.31 224 SER A CA 1
ATOM 1750 C C . SER A 1 224 ? -1.309 -7.947 10.916 1.00 95.31 224 SER A C 1
ATOM 1752 O O . SER A 1 224 ? -2.315 -7.396 11.365 1.00 95.31 224 SER A O 1
ATOM 1754 N N . SER A 1 225 ? -0.105 -7.364 10.941 1.00 94.06 225 SER A N 1
ATOM 1755 C CA . SER A 1 225 ? 0.095 -5.998 11.442 1.00 94.06 225 SER A CA 1
ATOM 1756 C C . SER A 1 225 ? -0.676 -4.989 10.589 1.00 94.06 225 SER A C 1
ATOM 1758 O O . SER A 1 225 ? -1.440 -4.181 11.117 1.00 94.06 225 SER A O 1
ATOM 1760 N N . ASP A 1 226 ? -0.538 -5.089 9.268 1.00 93.62 226 ASP A N 1
ATOM 1761 C CA . ASP A 1 226 ? -1.198 -4.199 8.314 1.00 93.62 226 ASP A CA 1
ATOM 1762 C C . ASP A 1 226 ? -2.714 -4.419 8.296 1.00 93.62 226 ASP A C 1
ATOM 1764 O O . ASP A 1 226 ? -3.490 -3.462 8.277 1.00 93.62 226 ASP A O 1
ATOM 1768 N N . ALA A 1 227 ? -3.163 -5.671 8.402 1.00 95.88 227 ALA A N 1
ATOM 1769 C CA . ALA A 1 227 ? -4.575 -6.003 8.548 1.00 95.88 227 ALA A CA 1
ATOM 1770 C C . ALA A 1 227 ? -5.203 -5.349 9.788 1.00 95.88 227 ALA A C 1
ATOM 1772 O O . ALA A 1 227 ? -6.347 -4.897 9.721 1.00 95.88 227 ALA A O 1
ATOM 1773 N N . GLY A 1 228 ? -4.459 -5.258 10.897 1.00 95.62 228 GLY A N 1
ATOM 1774 C CA . GLY A 1 228 ? -4.905 -4.608 12.130 1.00 95.62 228 GLY A CA 1
ATOM 1775 C C . GLY A 1 228 ? -5.036 -3.084 12.030 1.00 95.62 228 GLY A C 1
ATOM 1776 O O . GLY A 1 228 ? -5.771 -2.483 12.818 1.00 95.62 228 GLY A O 1
ATOM 1777 N N . ILE A 1 229 ? -4.366 -2.460 11.057 1.00 97.19 229 ILE A N 1
ATOM 1778 C CA . ILE A 1 229 ? -4.412 -1.010 10.830 1.00 97.19 229 ILE A CA 1
ATOM 1779 C C . ILE A 1 229 ? -5.723 -0.598 10.156 1.00 97.19 229 ILE A C 1
ATOM 1781 O O . ILE A 1 229 ? -6.283 0.445 10.496 1.00 97.19 229 ILE A O 1
ATOM 1785 N N . TYR A 1 230 ? -6.254 -1.394 9.228 1.00 97.62 230 TYR A N 1
ATOM 1786 C CA . TYR A 1 230 ? -7.516 -1.086 8.554 1.00 97.62 230 TYR A CA 1
ATOM 1787 C C . TYR A 1 230 ? -8.721 -1.341 9.469 1.00 97.62 230 TYR A C 1
ATOM 1789 O O . TYR A 1 230 ? -8.952 -2.455 9.931 1.00 97.62 230 TYR A O 1
ATOM 1797 N N . ARG A 1 231 ? -9.538 -0.309 9.719 1.00 97.75 231 ARG A N 1
ATOM 1798 C CA . ARG A 1 231 ? -10.644 -0.381 10.693 1.00 97.75 231 ARG A CA 1
ATOM 1799 C C . ARG A 1 231 ? -12.006 -0.550 10.043 1.00 97.75 231 ARG A C 1
ATOM 1801 O O . ARG A 1 231 ? -12.780 -1.414 10.452 1.00 97.75 231 ARG A O 1
ATOM 1808 N N . ALA A 1 232 ? -12.330 0.311 9.084 1.00 98.19 232 ALA A N 1
ATOM 1809 C CA . ALA A 1 232 ? -13.622 0.309 8.408 1.00 98.19 232 ALA A CA 1
ATOM 1810 C C . ALA A 1 232 ? -13.578 1.136 7.121 1.00 98.19 232 ALA A C 1
ATOM 1812 O O . ALA A 1 232 ? -12.661 1.929 6.900 1.00 98.19 232 ALA A O 1
ATOM 1813 N N . TYR A 1 233 ? -14.634 1.006 6.323 1.00 98.50 233 TYR A N 1
ATOM 1814 C CA . TYR A 1 233 ? -14.795 1.704 5.057 1.00 98.50 233 TYR A CA 1
ATOM 1815 C C . TYR A 1 233 ? -16.229 2.210 4.864 1.00 98.50 233 TYR A C 1
ATOM 1817 O O . TYR A 1 233 ? -17.193 1.623 5.359 1.00 98.50 233 TYR A O 1
ATOM 1825 N N . ILE A 1 234 ? -16.391 3.288 4.099 1.00 98.56 234 ILE A N 1
ATOM 1826 C CA . ILE A 1 234 ? -17.662 3.667 3.469 1.00 98.56 234 ILE A CA 1
ATOM 1827 C C . ILE A 1 234 ? -17.444 3.633 1.961 1.00 98.56 234 ILE A C 1
ATOM 1829 O O . ILE A 1 234 ? -16.576 4.329 1.443 1.00 98.56 234 ILE A O 1
ATOM 1833 N N . HIS A 1 235 ? -18.240 2.823 1.271 1.00 98.00 235 HIS A N 1
ATOM 1834 C CA . HIS A 1 235 ? -18.155 2.619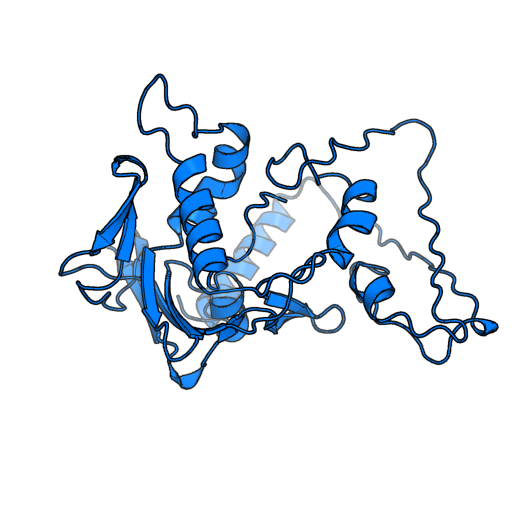 -0.172 1.00 98.00 235 HIS A CA 1
ATOM 1835 C C . HIS A 1 235 ? -19.181 3.501 -0.895 1.00 98.00 235 HIS A C 1
ATOM 1837 O O . HIS A 1 235 ? -20.385 3.340 -0.675 1.00 98.00 235 HIS A O 1
ATOM 1843 N N . ASP A 1 236 ? -18.734 4.395 -1.780 1.00 97.81 236 ASP A N 1
ATOM 1844 C CA . ASP A 1 236 ? -19.610 5.161 -2.672 1.00 97.81 236 ASP A CA 1
ATOM 1845 C C . ASP A 1 236 ? -19.426 4.706 -4.124 1.00 97.81 236 ASP A C 1
ATOM 1847 O O . ASP A 1 236 ? -18.493 5.099 -4.827 1.00 97.81 236 ASP A O 1
ATOM 1851 N N . VAL A 1 237 ? -20.347 3.847 -4.574 1.00 95.94 237 VAL A N 1
ATOM 1852 C CA . VAL A 1 237 ? -20.328 3.246 -5.921 1.00 95.94 237 VAL A CA 1
ATOM 1853 C C . VAL A 1 237 ? -20.620 4.262 -7.008 1.00 95.94 237 VAL A C 1
ATOM 1855 O O . VAL A 1 237 ? -20.169 4.088 -8.135 1.00 95.94 237 VAL A O 1
ATOM 1858 N N . LYS A 1 238 ? -21.361 5.326 -6.697 1.00 96.31 238 LYS A N 1
ATOM 1859 C CA . LYS A 1 238 ? -21.729 6.323 -7.702 1.00 96.31 238 LYS A CA 1
ATOM 1860 C C . LYS A 1 238 ? -20.564 7.251 -8.006 1.00 96.31 238 LYS A C 1
ATOM 1862 O O . LYS A 1 238 ? -20.362 7.596 -9.163 1.00 96.31 238 LYS A O 1
ATOM 1867 N N . GLU A 1 239 ? -19.812 7.612 -6.973 1.00 96.62 239 GLU A N 1
ATOM 1868 C CA . GLU A 1 239 ? -18.665 8.516 -7.076 1.00 96.62 239 GLU A CA 1
ATOM 1869 C C . GLU A 1 239 ? -17.336 7.778 -7.298 1.00 96.62 239 GLU A C 1
ATOM 1871 O O . GLU A 1 239 ? -16.298 8.426 -7.389 1.00 96.62 239 GLU A O 1
ATOM 1876 N N . SER A 1 240 ? -17.341 6.439 -7.368 1.00 97.38 240 SER A N 1
ATOM 1877 C CA . SER A 1 240 ? -16.123 5.613 -7.414 1.00 97.38 240 SER A CA 1
ATOM 1878 C C . SER A 1 240 ? -15.123 6.026 -6.331 1.00 97.38 240 SER A C 1
ATOM 1880 O O . SER A 1 240 ? -13.956 6.295 -6.614 1.00 97.38 240 SER A O 1
ATOM 1882 N N . SER A 1 241 ? -15.598 6.117 -5.087 1.00 98.50 241 SER A N 1
ATOM 1883 C CA . SER A 1 241 ? -14.782 6.578 -3.964 1.00 98.50 241 SER A CA 1
ATOM 1884 C C . SER A 1 241 ? -14.981 5.728 -2.714 1.00 98.50 241 SER A C 1
ATOM 1886 O O . SER A 1 241 ? -16.040 5.131 -2.502 1.00 98.50 241 SER A O 1
ATOM 1888 N N . ILE A 1 242 ? -13.939 5.662 -1.887 1.00 98.75 242 ILE A N 1
ATOM 1889 C CA . ILE A 1 242 ? -13.937 4.933 -0.617 1.00 98.75 242 ILE A CA 1
ATOM 1890 C C . ILE A 1 242 ? -13.448 5.872 0.480 1.00 98.75 242 ILE A C 1
ATOM 1892 O O . ILE A 1 242 ? -12.358 6.431 0.384 1.00 98.75 242 ILE A O 1
ATOM 1896 N N . THR A 1 243 ? -14.229 6.035 1.546 1.00 98.75 243 THR A N 1
ATOM 1897 C CA . THR A 1 243 ? -13.725 6.621 2.793 1.00 98.75 243 THR A CA 1
ATOM 1898 C C . THR A 1 243 ? -13.144 5.514 3.653 1.00 98.75 243 THR A C 1
ATOM 1900 O O . THR A 1 243 ? -13.890 4.643 4.096 1.00 98.75 243 THR A O 1
ATOM 1903 N N . SER A 1 244 ? -11.841 5.561 3.910 1.00 98.44 244 SER A N 1
ATOM 1904 C CA . SER A 1 244 ? -11.148 4.617 4.789 1.00 98.44 244 SER A CA 1
ATOM 1905 C C . SER A 1 244 ? -10.991 5.195 6.188 1.00 98.44 244 SER A C 1
ATOM 1907 O O . SER A 1 244 ? -10.748 6.392 6.353 1.00 98.44 244 SER A O 1
ATOM 1909 N N . TYR A 1 245 ? -11.083 4.319 7.182 1.00 98.62 245 TYR A N 1
ATOM 1910 C CA . TYR A 1 245 ? -10.770 4.577 8.582 1.00 98.62 245 TYR A CA 1
ATOM 1911 C C . TYR A 1 245 ? -9.654 3.619 8.991 1.00 98.62 245 TYR A C 1
ATOM 1913 O O . TYR A 1 245 ? -9.807 2.408 8.816 1.00 98.62 245 TYR A O 1
ATOM 1921 N N . PHE A 1 246 ? -8.544 4.137 9.511 1.00 98.25 246 PHE A N 1
ATOM 1922 C CA . PHE A 1 246 ? -7.371 3.322 9.825 1.00 98.25 246 PHE A CA 1
ATOM 1923 C C . PHE A 1 246 ? -6.563 3.872 11.006 1.00 98.25 246 PHE A C 1
ATOM 1925 O O . PHE A 1 246 ? -6.647 5.057 11.343 1.00 98.25 246 PHE A O 1
ATOM 1932 N N . ASP A 1 247 ? -5.789 2.989 11.633 1.00 97.50 247 ASP A N 1
ATOM 1933 C CA . ASP A 1 247 ? -5.003 3.236 12.845 1.00 97.50 247 ASP A CA 1
ATOM 1934 C C . ASP A 1 247 ? -3.502 3.352 12.538 1.00 97.50 247 ASP A C 1
ATOM 1936 O O . ASP A 1 247 ? -2.657 2.698 13.142 1.00 97.50 247 ASP A O 1
ATOM 1940 N N . TYR A 1 248 ? -3.176 4.222 11.581 1.00 95.94 248 TYR A N 1
ATOM 1941 C CA . TYR A 1 248 ? -1.809 4.630 11.266 1.00 95.94 248 TYR A CA 1
ATOM 1942 C C . TYR A 1 248 ? -1.706 6.149 11.312 1.00 95.94 248 TYR A C 1
ATOM 1944 O O . TYR A 1 248 ? -2.364 6.844 10.541 1.00 95.94 248 TYR A O 1
ATOM 1952 N N . TYR A 1 249 ? -0.872 6.668 12.210 1.00 95.75 249 TYR A N 1
ATOM 1953 C CA . TYR A 1 249 ? -0.681 8.100 12.405 1.00 95.75 249 TYR A CA 1
ATOM 1954 C C . TYR A 1 249 ? 0.784 8.480 12.200 1.00 95.75 249 TYR A C 1
ATOM 1956 O O . TYR A 1 249 ? 1.671 7.980 12.892 1.00 95.75 249 TYR A O 1
ATOM 1964 N N . PHE A 1 250 ? 1.028 9.395 11.262 1.00 94.25 250 PHE A N 1
ATOM 1965 C CA . PHE A 1 250 ? 2.362 9.887 10.934 1.00 94.25 250 PHE A CA 1
ATOM 1966 C C . PHE A 1 250 ? 2.398 11.422 11.004 1.00 94.25 250 PHE A C 1
ATOM 1968 O O . PHE A 1 250 ? 2.029 12.083 10.035 1.00 94.25 250 PHE A O 1
ATOM 1975 N N . PRO A 1 251 ? 2.826 12.017 12.133 1.00 93.75 251 PRO A N 1
ATOM 1976 C CA . PRO A 1 251 ? 2.668 13.453 12.368 1.00 93.75 251 PRO A CA 1
ATOM 1977 C C . PRO A 1 251 ? 3.541 14.339 11.470 1.00 93.75 251 PRO A C 1
ATOM 1979 O O . PRO A 1 251 ? 3.288 15.534 11.398 1.00 93.75 251 PRO A O 1
ATOM 1982 N N . ALA A 1 252 ? 4.562 13.784 10.811 1.00 92.62 252 ALA A N 1
ATOM 1983 C CA . ALA A 1 252 ? 5.505 14.555 10.001 1.00 92.62 252 ALA A CA 1
ATOM 1984 C C . ALA A 1 252 ? 5.082 14.732 8.528 1.00 92.62 252 ALA A C 1
ATOM 1986 O O . ALA A 1 252 ? 5.725 15.476 7.793 1.00 92.62 252 ALA A O 1
ATOM 1987 N N . SER A 1 253 ? 4.047 14.029 8.050 1.00 93.06 253 SER A N 1
ATOM 1988 C CA . SER A 1 253 ? 3.515 14.225 6.692 1.00 93.06 253 SER A CA 1
ATOM 1989 C C . SER A 1 253 ? 2.133 13.605 6.541 1.00 93.06 253 SER A C 1
ATOM 1991 O O . SER A 1 253 ? 1.968 12.383 6.605 1.00 93.06 253 SER A O 1
ATOM 1993 N N . ASP A 1 254 ? 1.161 14.455 6.231 1.00 94.69 254 ASP A N 1
ATOM 1994 C CA . ASP A 1 254 ? -0.193 14.029 5.897 1.00 94.69 254 ASP A CA 1
ATOM 1995 C C . ASP A 1 254 ? -0.208 13.159 4.632 1.00 94.69 254 ASP A C 1
ATOM 1997 O O . ASP A 1 254 ? -0.911 12.152 4.585 1.00 94.69 254 ASP A O 1
ATOM 2001 N N . GLU A 1 255 ? 0.607 13.481 3.621 1.00 93.25 255 GLU A N 1
ATOM 2002 C CA . GLU A 1 255 ? 0.704 12.710 2.376 1.00 93.25 255 GLU A CA 1
ATOM 2003 C C . GLU A 1 255 ? 1.215 11.288 2.617 1.00 93.25 255 GLU A C 1
ATOM 2005 O O . GLU A 1 255 ? 0.675 10.326 2.063 1.00 93.25 255 GLU A O 1
ATOM 2010 N N . ARG A 1 256 ? 2.234 11.133 3.472 1.00 92.44 256 ARG A N 1
ATOM 2011 C CA . ARG A 1 256 ? 2.720 9.809 3.873 1.00 92.44 256 ARG A CA 1
ATOM 2012 C C . ARG A 1 256 ? 1.667 9.064 4.683 1.00 92.44 256 ARG A C 1
ATOM 2014 O O . ARG A 1 256 ? 1.468 7.876 4.455 1.00 92.44 256 ARG A O 1
ATOM 2021 N N . MET A 1 257 ? 0.974 9.758 5.586 1.00 94.25 257 MET A N 1
ATOM 2022 C CA . MET A 1 257 ? -0.083 9.176 6.411 1.00 94.25 257 MET A CA 1
ATOM 2023 C C . MET A 1 257 ? -1.202 8.573 5.557 1.00 94.25 257 MET A C 1
ATOM 2025 O O . MET A 1 257 ? -1.538 7.403 5.725 1.00 94.25 257 MET A O 1
ATOM 2029 N N . VAL A 1 258 ? -1.746 9.338 4.606 1.00 95.62 258 VAL A N 1
ATOM 2030 C CA . VAL A 1 258 ? -2.852 8.862 3.759 1.00 95.62 258 VAL A CA 1
ATOM 2031 C C . VAL A 1 258 ? -2.406 7.888 2.681 1.00 95.62 258 VAL A C 1
ATOM 2033 O O . VAL A 1 258 ? -3.209 7.067 2.244 1.00 95.62 258 VAL A O 1
ATOM 2036 N N . GLY A 1 259 ? -1.161 7.987 2.217 1.00 94.06 259 GLY A N 1
ATOM 2037 C CA . GLY A 1 259 ? -0.673 7.141 1.141 1.00 94.06 259 GLY A CA 1
ATOM 2038 C C . GLY A 1 259 ? -0.039 5.833 1.606 1.00 94.06 259 GLY A C 1
ATOM 2039 O O . GLY A 1 259 ? 0.147 4.973 0.752 1.00 94.06 259 GLY A O 1
ATOM 2040 N N . ALA A 1 260 ? 0.262 5.652 2.896 1.00 92.19 260 ALA A N 1
ATOM 2041 C CA . ALA A 1 260 ? 0.744 4.377 3.437 1.00 92.19 260 ALA A CA 1
ATOM 2042 C C . ALA A 1 260 ? -0.368 3.319 3.545 1.00 92.19 260 ALA A C 1
ATOM 2044 O O . ALA A 1 260 ? -0.116 2.153 3.268 1.00 92.19 260 ALA A O 1
ATOM 2045 N N . PHE A 1 261 ? -1.595 3.735 3.889 1.00 93.75 261 PHE A N 1
ATOM 2046 C CA . PHE A 1 261 ? -2.751 2.837 4.053 1.00 93.75 261 PHE A CA 1
ATOM 2047 C C . PHE A 1 261 ? -3.996 3.296 3.262 1.00 93.75 261 PHE A C 1
ATOM 2049 O O . PHE A 1 261 ? -5.064 3.520 3.844 1.00 93.75 261 PHE A O 1
ATOM 2056 N N . PRO A 1 262 ? -3.892 3.490 1.931 1.00 95.56 262 PRO A N 1
ATOM 2057 C CA . PRO A 1 262 ? -5.051 3.759 1.085 1.00 95.56 262 PRO A CA 1
ATOM 2058 C C . PRO A 1 262 ? -5.952 2.512 0.952 1.00 95.56 262 PRO A C 1
ATOM 2060 O O . PRO A 1 262 ? -5.569 1.423 1.376 1.00 95.56 262 PRO A O 1
ATOM 2063 N N . PRO A 1 263 ? -7.156 2.617 0.353 1.00 96.69 263 PRO A N 1
ATOM 2064 C CA . PRO A 1 263 ? -7.935 1.437 -0.021 1.00 96.69 263 PRO A CA 1
ATOM 2065 C C . PRO A 1 263 ? -7.106 0.454 -0.862 1.00 96.69 263 PRO A C 1
ATOM 2067 O O . PRO A 1 263 ? -6.592 0.830 -1.912 1.00 96.69 263 PRO A O 1
ATOM 2070 N N . LEU A 1 264 ? -7.004 -0.792 -0.403 1.00 93.38 264 LEU A N 1
ATOM 2071 C CA . LEU A 1 264 ? -6.196 -1.833 -1.040 1.00 93.38 264 LEU A CA 1
ATOM 2072 C C . LEU A 1 264 ? -6.733 -2.213 -2.420 1.00 93.38 264 LEU A C 1
ATOM 2074 O O . LEU A 1 264 ? -7.940 -2.280 -2.623 1.00 93.38 264 LEU A O 1
ATOM 2078 N N . LEU A 1 265 ? -5.821 -2.519 -3.332 1.00 93.75 265 LEU A N 1
ATOM 2079 C CA . LEU A 1 265 ? -6.048 -3.063 -4.669 1.00 93.75 265 LEU A CA 1
ATOM 2080 C C . LEU A 1 265 ? -5.236 -4.349 -4.909 1.00 93.75 265 LEU A C 1
ATOM 2082 O O . LEU A 1 265 ? -5.551 -5.112 -5.821 1.00 93.75 265 LEU A O 1
ATOM 2086 N N . SER A 1 266 ? -4.203 -4.606 -4.105 1.00 88.75 266 SER A N 1
ATOM 2087 C CA . SER A 1 266 ? -3.367 -5.802 -4.194 1.00 88.75 266 SER A CA 1
ATOM 2088 C C . SER A 1 266 ? -3.591 -6.775 -3.034 1.00 88.75 266 SER A C 1
ATOM 2090 O O . SER A 1 266 ? -3.850 -6.372 -1.904 1.00 88.75 266 SER A O 1
ATOM 2092 N N . ALA A 1 267 ? -3.451 -8.068 -3.332 1.00 88.38 267 ALA A N 1
ATOM 2093 C CA . ALA A 1 267 ? -3.460 -9.161 -2.357 1.00 88.38 267 ALA A CA 1
ATOM 2094 C C . ALA A 1 267 ? -2.043 -9.643 -1.985 1.00 88.38 267 ALA A C 1
ATOM 2096 O O . ALA A 1 267 ? -1.902 -10.543 -1.165 1.00 88.38 267 ALA A O 1
ATOM 2097 N N . THR A 1 268 ? -1.004 -9.069 -2.595 1.00 84.00 268 THR A N 1
ATOM 2098 C CA . THR A 1 268 ? 0.395 -9.490 -2.428 1.00 84.00 268 THR A CA 1
ATOM 2099 C C . THR A 1 268 ? 0.922 -9.197 -1.022 1.00 84.00 268 THR A C 1
ATOM 2101 O O . THR A 1 268 ? 0.661 -8.122 -0.488 1.00 84.00 268 THR A O 1
ATOM 2104 N N . ALA A 1 269 ? 1.709 -10.115 -0.452 1.00 76.75 269 ALA A N 1
ATOM 2105 C CA . ALA A 1 269 ? 2.461 -9.915 0.798 1.00 76.75 269 ALA A CA 1
ATOM 2106 C C . ALA A 1 269 ? 3.941 -9.530 0.568 1.00 76.75 269 ALA A C 1
ATOM 2108 O O . ALA A 1 269 ? 4.800 -9.781 1.415 1.00 76.75 269 ALA A O 1
ATOM 2109 N N . SER A 1 270 ? 4.257 -8.971 -0.607 1.00 65.50 270 SER A N 1
ATOM 2110 C CA . SER A 1 270 ? 5.623 -8.695 -1.090 1.00 65.50 270 SER A CA 1
ATOM 2111 C C . SER A 1 270 ? 5.765 -7.322 -1.745 1.00 65.50 270 SER A C 1
ATOM 2113 O O . SER A 1 270 ? 4.884 -6.968 -2.565 1.00 65.50 270 SER A O 1
#

Foldseek 3Di:
DAQVVVVVVVVVVVVVCVVPDPDDPDDDDDDDDDDDPQFAPDQWDAAPVHGDALRNVVRGHGPVPDDDDDDDDDPDDPPPFDCDQAFCSHCVDPVSRRVVVNQDDWQWDQRRYPRFIGGDQKAWPLVQKDFDWDQDPVRDIFFDAFDPQQFWAQDLLVRDTDGLHGDDGFRMKIKIAGDWDAHPVGHTDAVVLLVCLLNLLVNQLDDSDPPRPRHDPRSNVQRVVVNQFWRTWDDDRVRNMIMTGGHFDDNNDPRCRCSVNDRGNGNGSD

Radius of gyration: 21.34 Å; chains: 1; bounding box: 55×45×62 Å

pLDDT: mean 91.14, std 7.99, range [53.34, 98.75]